Protein AF-A0A3M7MR89-F1 (afdb_monomer)

pLDDT: mean 70.78, std 16.62, range [37.22, 97.62]

Secondary structure (DSSP, 8-state):
--TTHHHHHHHHHHHHHHHHHHHHHHHHHHHHHHGGG--HHHHHHHHHHHHHHHHHHHHHHHHHHHHHHHHHHHHHHHHHHHHHHHHHHHHHHHHHHHHHHHTTT-HHHHHHHHHHHHHHHHHHHHHHHHHHHHHHHHHHHGGGSTTTTTTS----SSHHHHHHHHHHHHHHHHHHHHHHHHHHHS--HHHHHHHSTT-----TTHHHHHHHHHHHHHHHHHHHHHHHHHHHHHHHHHHHHHHHHHHHHHHHHHHHHHHHHHHHHHHHHHHHHHHHHHHHHHHHHHHHHHHHHHHHHHHHHH--

Solvent-accessible surface area (backbone atoms only — not comparable to full-atom values): 17112 Å² total; per-residue (Å²): 140,74,76,65,64,59,58,50,51,52,51,52,53,48,50,52,52,53,54,52,46,53,52,52,51,52,51,46,51,54,51,61,68,48,45,82,80,44,66,73,70,63,27,55,51,52,53,53,52,47,52,51,54,54,50,53,50,52,51,52,54,55,53,52,50,56,53,52,54,54,52,52,52,53,54,54,53,52,53,52,56,52,53,54,52,52,54,54,51,52,54,52,53,54,50,56,62,46,51,76,73,46,80,82,81,45,83,76,63,48,59,59,52,53,53,52,52,53,50,52,52,51,51,53,50,53,51,52,52,52,51,51,53,51,48,54,52,48,53,66,68,46,61,86,62,46,88,80,57,75,86,76,81,75,83,70,86,67,49,54,65,56,51,47,53,51,50,50,53,51,51,50,52,52,48,53,51,48,50,53,52,47,63,70,67,53,79,54,69,67,62,52,46,70,73,55,56,88,77,78,76,93,52,90,77,49,60,67,56,51,52,52,52,49,52,49,52,51,49,52,50,49,52,54,49,50,53,49,49,54,50,50,50,52,53,50,52,52,49,51,51,52,50,52,51,51,53,52,49,52,53,52,50,49,52,51,51,54,50,52,50,53,51,48,60,51,46,53,56,52,49,53,54,49,52,54,52,49,56,53,48,51,52,54,50,49,54,51,54,54,52,53,53,50,52,54,50,52,52,54,65,72,78,107

Radius of gyration: 43.92 Å; Cα contacts (8 Å, |Δi|>4): 42; chains: 1; bounding box: 134×41×111 Å

Mean predicted aligned error: 21.53 Å

Foldseek 3Di:
DPQPVVVVVLVVVLVVLVVVLVVLLVVLVVLLVCLVVDDDPVSVVSLVVSVVSLVVSVVSLVVNVVSVVVVVVVNVVVVVVVVVVVVVVVVVVVVVVVCVVCVPPPPPPVVVVVVVVVVVVVVVVVVVVVVVVVVVVVCVVCVVVPPPVVVPDDDDDPCVVVVVVSVVSVVSSVVSVVSSVVSVVPDDVVVVCVVCPPPDPPDVVCPVVVVVVVVVVVVVVVVVVVVVVVVVVVVVVVVVVVVVVVVVVVVVVVVVVVVVVVVVVVVVVVVVVVVVVVVVVVVVVVVVVVVVVVVVVVVVVVVD

Sequence (304 aa):
MSNALDINAGSELFGNYEAELKLVEADLTQKLQQIPELSGEERKQAIRGAERAADEAKELVCRSLVSVVSVVTVVTVVAVVAAVAVVAIVAVVAVVAVVAAVAVVAAVAVVAVVAVVAVVAVVAVVAVVAVVTVITVITAVTALDQMNLEKSSLPTSSRNAVNKRFRDHQSDLDGLTRQLKSLKSTPHEADRAALFGERYTDDPQDVQLEQRQQLLSGTERLGRSSQRLQESQRIALETEQIGASTLADLHQQRSVLENTHRNLLQSEGYVDRSVKTLRGMARSIAIITVLVLLIIGVIYSKFK

Structure (mmCIF, N/CA/C/O backbone):
data_AF-A0A3M7MR89-F1
#
_entry.id   AF-A0A3M7MR89-F1
#
loop_
_atom_site.group_PDB
_atom_site.id
_atom_site.type_symbol
_atom_site.label_atom_id
_atom_site.label_alt_id
_atom_site.label_comp_id
_atom_site.label_asym_id
_atom_site.label_entity_id
_atom_site.label_seq_id
_atom_site.pdbx_PDB_ins_code
_atom_site.Cartn_x
_atom_site.Cartn_y
_atom_site.Cartn_z
_atom_site.occupancy
_atom_site.B_iso_or_equiv
_atom_site.auth_seq_id
_atom_site.auth_comp_id
_atom_site.auth_asym_id
_atom_site.auth_atom_id
_atom_site.pdbx_PDB_model_num
ATOM 1 N N . MET A 1 1 ? 12.805 -20.865 -40.452 1.00 38.25 1 MET A N 1
ATOM 2 C CA . MET A 1 1 ? 11.655 -21.791 -40.312 1.00 38.25 1 MET A CA 1
ATOM 3 C C . MET A 1 1 ? 11.013 -21.715 -38.913 1.00 38.25 1 MET A C 1
ATOM 5 O O . MET A 1 1 ? 10.407 -22.677 -38.475 1.00 38.25 1 MET A O 1
ATOM 9 N N . SER A 1 2 ? 11.058 -20.567 -38.228 1.00 43.12 2 SER A N 1
ATOM 10 C CA . SER A 1 2 ? 10.558 -20.374 -36.850 1.00 43.12 2 SER A CA 1
ATOM 11 C C . SER A 1 2 ? 9.125 -19.811 -36.757 1.00 43.12 2 SER A C 1
ATOM 13 O O . SER A 1 2 ? 8.685 -19.417 -35.694 1.00 43.12 2 SER A O 1
ATOM 15 N N . ASN A 1 3 ? 8.370 -19.752 -37.859 1.00 52.62 3 ASN A N 1
ATOM 16 C CA . ASN A 1 3 ? 7.223 -18.835 -37.966 1.00 52.62 3 ASN A CA 1
ATOM 17 C C . ASN A 1 3 ? 5.849 -19.426 -37.579 1.00 52.62 3 ASN A C 1
ATOM 19 O O . ASN A 1 3 ? 4.888 -18.685 -37.424 1.00 52.62 3 ASN A O 1
ATOM 23 N N . ALA A 1 4 ? 5.728 -20.751 -37.457 1.00 49.06 4 ALA A N 1
ATOM 24 C CA . ALA A 1 4 ? 4.444 -21.413 -37.177 1.00 49.06 4 ALA A CA 1
ATOM 25 C C . ALA A 1 4 ? 4.323 -21.924 -35.731 1.00 49.06 4 ALA A C 1
ATOM 27 O O . ALA A 1 4 ? 3.221 -21.984 -35.194 1.00 49.06 4 ALA A O 1
ATOM 28 N N . LEU A 1 5 ? 5.450 -22.262 -35.093 1.00 44.66 5 LEU A N 1
ATOM 29 C CA . LEU A 1 5 ? 5.479 -22.800 -33.729 1.00 44.66 5 LEU A CA 1
ATOM 30 C C . LEU A 1 5 ? 5.196 -21.719 -32.672 1.00 44.66 5 LEU A C 1
ATOM 32 O O . LEU A 1 5 ? 4.415 -21.969 -31.760 1.00 44.66 5 LEU A O 1
ATOM 36 N N . ASP A 1 6 ? 5.733 -20.505 -32.836 1.00 54.41 6 ASP A N 1
ATOM 37 C CA . ASP A 1 6 ? 5.566 -19.421 -31.851 1.00 54.41 6 ASP A CA 1
ATOM 38 C C . ASP A 1 6 ? 4.142 -18.831 -31.839 1.00 54.41 6 ASP A C 1
ATOM 40 O O . ASP A 1 6 ? 3.621 -18.460 -30.787 1.00 54.41 6 ASP A O 1
ATOM 44 N N . ILE A 1 7 ? 3.467 -18.792 -32.996 1.00 52.25 7 ILE A N 1
ATOM 45 C CA . ILE A 1 7 ? 2.071 -18.329 -33.102 1.00 52.25 7 ILE A CA 1
ATOM 46 C C . ILE A 1 7 ? 1.123 -19.336 -32.441 1.00 52.25 7 ILE A C 1
ATOM 48 O O . ILE A 1 7 ? 0.187 -18.942 -31.742 1.00 52.25 7 ILE A O 1
ATOM 52 N N . ASN A 1 8 ? 1.382 -20.633 -32.629 1.00 53.88 8 ASN A N 1
ATOM 53 C CA . ASN A 1 8 ? 0.574 -21.677 -32.014 1.00 53.88 8 ASN A CA 1
ATOM 54 C C . ASN A 1 8 ? 0.786 -21.722 -30.491 1.00 53.88 8 ASN A C 1
ATOM 56 O O . ASN A 1 8 ? -0.187 -21.778 -29.746 1.00 53.88 8 ASN A O 1
ATOM 60 N N . ALA A 1 9 ? 2.028 -21.555 -30.023 1.00 56.69 9 ALA A N 1
ATOM 61 C CA . ALA A 1 9 ? 2.338 -21.445 -28.597 1.00 56.69 9 ALA A CA 1
ATOM 62 C C . ALA A 1 9 ? 1.634 -20.246 -27.928 1.00 56.69 9 ALA A C 1
ATOM 64 O O . ALA A 1 9 ? 1.103 -20.373 -26.826 1.00 56.69 9 ALA A O 1
ATOM 65 N N . GLY A 1 10 ? 1.565 -19.089 -28.600 1.00 55.59 10 GLY A N 1
ATOM 66 C CA . GLY A 1 10 ? 0.816 -17.926 -28.108 1.00 55.59 10 GLY A CA 1
ATOM 67 C C . GLY A 1 10 ? -0.698 -18.165 -28.022 1.00 55.59 10 GLY A C 1
ATOM 68 O O . GLY A 1 10 ? -1.337 -17.733 -27.062 1.00 55.59 10 GLY A O 1
ATOM 69 N N . SER A 1 11 ? -1.267 -18.890 -28.989 1.00 60.38 11 SER A N 1
ATOM 70 C CA . SER A 1 11 ? -2.685 -19.275 -28.989 1.00 60.38 11 SER A CA 1
ATOM 71 C C . SER A 1 11 ? -3.018 -20.304 -27.903 1.00 60.38 11 SER A C 1
ATOM 73 O O . SER A 1 11 ? -4.086 -20.229 -27.301 1.00 60.38 11 SER A O 1
ATOM 75 N N . GLU A 1 12 ? -2.121 -21.254 -27.638 1.00 63.56 12 GLU A N 1
ATOM 76 C CA . GLU A 1 12 ? -2.285 -22.266 -26.587 1.00 63.56 12 GLU A CA 1
ATOM 77 C C . GLU A 1 12 ? -2.202 -21.646 -25.186 1.00 63.56 12 GLU A C 1
ATOM 79 O O . GLU A 1 12 ? -3.034 -21.939 -24.329 1.00 63.56 12 GLU A O 1
ATOM 84 N N . LEU A 1 13 ? -1.262 -20.719 -24.964 1.00 63.94 13 LEU A N 1
ATOM 85 C CA . LEU A 1 13 ? -1.176 -19.957 -23.713 1.00 63.94 13 LEU A CA 1
ATOM 86 C C . LEU A 1 13 ? -2.429 -19.106 -23.483 1.00 63.94 13 LEU A C 1
ATOM 88 O O . LEU A 1 13 ? -2.960 -19.088 -22.376 1.00 63.94 13 LEU A O 1
ATOM 92 N N . PHE A 1 14 ? -2.938 -18.450 -24.529 1.00 61.12 14 PHE A N 1
ATOM 93 C CA . PHE A 1 14 ? -4.188 -17.697 -24.448 1.00 61.12 14 PHE A CA 1
ATOM 94 C C . PHE A 1 14 ? -5.387 -18.599 -24.122 1.00 61.12 14 PHE A C 1
ATOM 96 O O . PHE A 1 14 ? -6.189 -18.252 -23.261 1.00 61.12 14 PHE A O 1
ATOM 103 N N . GLY A 1 15 ? -5.481 -19.776 -24.749 1.00 66.94 15 GLY A N 1
ATOM 104 C CA . GLY A 1 15 ? -6.530 -20.754 -24.450 1.00 66.94 15 GLY A CA 1
ATOM 105 C C . GLY A 1 15 ? -6.489 -21.256 -23.004 1.00 66.94 15 GLY A C 1
ATOM 106 O O . GLY A 1 15 ? -7.538 -21.406 -22.379 1.00 66.94 15 GLY A O 1
ATOM 107 N N . ASN A 1 16 ? -5.291 -21.446 -22.443 1.00 73.81 16 ASN A N 1
ATOM 108 C CA . ASN A 1 16 ? -5.120 -21.820 -21.038 1.00 73.81 16 ASN A CA 1
ATOM 109 C C . ASN A 1 16 ? -5.561 -20.695 -20.090 1.00 73.81 16 ASN A C 1
ATOM 111 O O . ASN A 1 16 ? -6.302 -20.960 -19.146 1.00 73.81 16 ASN A O 1
ATOM 115 N N . TYR A 1 17 ? -5.186 -19.441 -20.372 1.00 67.56 17 TYR A N 1
ATOM 116 C CA . TYR A 1 17 ? -5.644 -18.290 -19.583 1.00 67.56 17 TYR A CA 1
ATOM 117 C C . TYR A 1 17 ? -7.162 -18.067 -19.690 1.00 67.56 17 TYR A C 1
ATOM 119 O O . TYR A 1 17 ? -7.799 -17.723 -18.699 1.00 67.56 17 TYR A O 1
ATOM 127 N N . GLU A 1 18 ? -7.766 -18.301 -20.860 1.00 66.31 18 GLU A N 1
ATOM 128 C CA . GLU A 1 18 ? -9.223 -18.232 -21.047 1.00 66.31 18 GLU A CA 1
ATOM 129 C C . GLU A 1 18 ? -9.951 -19.320 -20.238 1.00 66.31 18 GLU A C 1
ATOM 131 O O . GLU A 1 18 ? -10.999 -19.060 -19.646 1.00 66.31 18 GLU A O 1
ATOM 136 N N . ALA A 1 19 ? -9.401 -20.537 -20.189 1.00 74.69 19 ALA A N 1
ATOM 137 C CA . ALA A 1 19 ? -9.960 -21.629 -19.396 1.00 74.69 19 ALA A CA 1
ATOM 138 C C . ALA A 1 19 ? -9.879 -21.347 -17.887 1.00 74.69 19 ALA A C 1
ATOM 140 O O . ALA A 1 19 ? -10.848 -21.580 -17.164 1.00 74.69 19 ALA A O 1
ATOM 141 N N . GLU A 1 20 ? -8.751 -20.806 -17.426 1.00 72.88 20 GLU A N 1
ATOM 142 C CA . GLU A 1 20 ? -8.537 -20.426 -16.028 1.00 72.88 20 GLU A CA 1
ATOM 143 C C . GLU A 1 20 ? -9.474 -19.280 -15.609 1.00 72.88 20 GLU A C 1
ATOM 145 O O . GLU A 1 20 ? -10.125 -19.361 -14.569 1.00 72.88 20 GLU A O 1
ATOM 150 N N . LEU A 1 21 ? -9.654 -18.270 -16.468 1.00 70.56 21 LEU A N 1
ATOM 151 C CA . LEU A 1 21 ? -10.581 -17.160 -16.230 1.00 70.56 21 LEU A CA 1
ATOM 152 C C . LEU A 1 21 ? -12.036 -17.631 -16.120 1.00 70.56 21 LEU A C 1
ATOM 154 O O . LEU A 1 21 ? -12.738 -17.222 -15.198 1.00 70.56 21 LEU A O 1
ATOM 158 N N . LYS A 1 22 ? -12.482 -18.535 -17.003 1.00 76.25 22 LYS A N 1
ATOM 159 C CA . LYS A 1 22 ? -13.838 -19.114 -16.937 1.00 76.25 22 LYS A CA 1
ATOM 160 C C . LYS A 1 22 ? -14.075 -19.911 -15.658 1.00 76.25 22 LYS A C 1
ATOM 162 O O . LYS A 1 22 ? -15.188 -19.915 -15.137 1.00 76.25 22 LYS A O 1
ATOM 167 N N . LEU A 1 23 ? -13.046 -20.588 -15.152 1.00 79.44 23 LEU A N 1
ATOM 168 C CA . LEU A 1 23 ? -13.132 -21.338 -13.903 1.00 79.44 23 LEU A CA 1
ATOM 169 C C . LEU A 1 23 ? -13.285 -20.395 -12.702 1.00 79.44 23 LEU A C 1
ATOM 171 O O . LEU A 1 23 ? -14.145 -20.626 -11.853 1.00 79.44 23 LEU A O 1
ATOM 175 N N . VAL A 1 24 ? -12.511 -19.306 -12.668 1.00 76.88 24 VAL A N 1
ATOM 176 C CA . VAL A 1 24 ? -12.614 -18.277 -11.621 1.00 76.88 24 VAL A CA 1
ATOM 177 C C . VAL A 1 24 ? -13.961 -17.550 -11.684 1.00 76.88 24 VAL A C 1
ATOM 179 O O . VAL A 1 24 ? -14.575 -17.305 -10.650 1.00 76.88 24 VAL A O 1
ATOM 182 N N . GLU A 1 25 ? -14.466 -17.247 -12.881 1.00 72.25 25 GLU A N 1
ATOM 183 C CA . GLU A 1 25 ? -15.774 -16.612 -13.077 1.00 72.25 25 GLU A CA 1
ATOM 184 C C . GLU A 1 25 ? -16.931 -17.497 -12.579 1.00 72.25 25 GLU A C 1
ATOM 186 O O . GLU A 1 25 ? -17.844 -17.015 -11.899 1.00 72.25 25 GLU A O 1
ATOM 191 N N . ALA A 1 26 ? -16.872 -18.804 -12.855 1.00 79.44 26 ALA A N 1
ATOM 192 C CA . ALA A 1 26 ? -17.854 -19.771 -12.369 1.00 79.44 26 ALA A CA 1
ATOM 193 C C . ALA A 1 26 ? -17.837 -19.887 -10.834 1.00 79.44 26 ALA A C 1
ATOM 195 O O . ALA A 1 26 ? -18.897 -19.850 -10.205 1.00 79.44 26 ALA A O 1
ATOM 196 N N . ASP A 1 27 ? -16.648 -19.955 -10.225 1.00 76.31 27 ASP A N 1
ATOM 197 C CA . ASP A 1 27 ? -16.482 -19.986 -8.766 1.00 76.31 27 ASP A CA 1
ATOM 198 C C . ASP A 1 27 ? -16.966 -18.681 -8.105 1.00 76.31 27 ASP A C 1
ATOM 200 O O . ASP A 1 27 ? -17.690 -18.712 -7.107 1.00 76.31 27 ASP A O 1
ATOM 204 N N . LEU A 1 28 ? -16.654 -17.518 -8.691 1.00 74.19 28 LEU A N 1
ATOM 205 C CA . LEU A 1 28 ? -17.130 -16.216 -8.214 1.00 74.19 28 LEU A CA 1
ATOM 206 C C . LEU A 1 28 ? -18.661 -16.126 -8.276 1.00 74.19 28 LEU A C 1
ATOM 208 O O . LEU A 1 28 ? -19.295 -15.661 -7.328 1.00 74.19 28 LEU A O 1
ATOM 212 N N . THR A 1 29 ? -19.261 -16.604 -9.367 1.00 81.00 29 THR A N 1
ATOM 213 C CA . THR A 1 29 ? -20.718 -16.624 -9.555 1.00 81.00 29 THR A CA 1
ATOM 214 C C . THR A 1 29 ? -21.395 -17.533 -8.531 1.00 81.00 29 THR A C 1
ATOM 216 O O . THR A 1 29 ? -22.383 -17.137 -7.911 1.00 81.00 29 THR A O 1
ATOM 219 N N . GLN A 1 30 ? -20.837 -18.720 -8.285 1.00 82.06 30 GLN A N 1
ATOM 220 C CA . GLN A 1 30 ? -21.330 -19.644 -7.264 1.00 82.06 30 GLN A CA 1
ATOM 221 C C . GLN A 1 30 ? -21.239 -19.034 -5.857 1.00 82.06 30 GL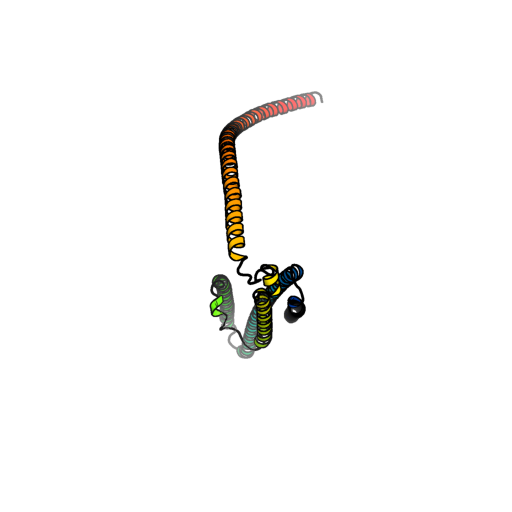N A C 1
ATOM 223 O O . GLN A 1 30 ? -22.207 -19.071 -5.095 1.00 82.06 30 GLN A O 1
ATOM 228 N N . LYS A 1 31 ? -20.105 -18.407 -5.520 1.00 75.44 31 LYS A N 1
ATOM 229 C CA . LYS A 1 31 ? -19.916 -17.714 -4.237 1.00 75.44 31 LYS A CA 1
ATOM 230 C C . LYS A 1 31 ? -20.881 -16.539 -4.070 1.00 75.44 31 LYS A C 1
ATOM 232 O O . LYS A 1 31 ? -21.416 -16.344 -2.982 1.00 75.44 31 LYS A O 1
ATOM 237 N N . LEU A 1 32 ? -21.159 -15.787 -5.136 1.00 72.31 32 LEU A N 1
ATOM 238 C CA . LEU A 1 32 ? -22.134 -14.689 -5.122 1.00 72.31 32 LEU A CA 1
ATOM 239 C C . LEU A 1 32 ? -23.567 -15.161 -4.872 1.00 72.31 32 LEU A C 1
ATOM 241 O O . LEU A 1 32 ? -24.307 -14.473 -4.171 1.00 72.31 32 LEU A O 1
ATOM 245 N N . GLN A 1 33 ? -23.941 -16.335 -5.381 1.00 78.06 33 GLN A N 1
ATOM 246 C CA . GLN A 1 33 ? -25.252 -16.937 -5.121 1.00 78.06 33 GLN A CA 1
ATOM 247 C C . GLN A 1 33 ? -25.396 -17.464 -3.684 1.00 78.06 33 GLN A C 1
ATOM 249 O O . GLN A 1 33 ? -26.501 -17.440 -3.154 1.00 78.06 33 GLN A O 1
ATOM 254 N N . GLN A 1 34 ? -24.301 -17.876 -3.034 1.00 76.25 34 GLN A N 1
ATOM 255 C CA . GLN A 1 34 ? -24.306 -18.358 -1.641 1.00 76.25 34 GLN A CA 1
ATOM 256 C C . GLN A 1 34 ? -24.256 -17.237 -0.590 1.00 76.25 34 GLN A C 1
ATOM 258 O O . GLN A 1 34 ? -24.777 -17.397 0.511 1.00 76.25 34 GLN A O 1
ATOM 263 N N . ILE A 1 35 ? -23.661 -16.080 -0.909 1.00 69.94 35 ILE A N 1
ATOM 264 C CA . ILE A 1 35 ? -23.577 -14.918 -0.002 1.00 69.94 35 ILE A CA 1
ATOM 265 C C . ILE A 1 35 ? -24.923 -14.493 0.636 1.00 69.94 35 ILE A C 1
ATOM 267 O O . ILE A 1 35 ? -24.892 -14.129 1.814 1.00 69.94 35 ILE A O 1
ATOM 271 N N . PRO A 1 36 ? -26.080 -14.484 -0.059 1.00 66.44 36 PRO A N 1
ATOM 272 C CA . PRO A 1 36 ? -27.362 -14.126 0.557 1.00 66.44 36 PRO A CA 1
ATOM 273 C C . PRO A 1 36 ? -27.936 -15.172 1.530 1.00 66.44 36 PRO A C 1
ATOM 275 O O . PRO A 1 36 ? -28.817 -14.812 2.305 1.00 66.44 36 PRO A O 1
ATOM 278 N N . GLU A 1 37 ? -27.459 -16.423 1.526 1.00 72.44 37 GLU A N 1
ATOM 279 C CA . GLU A 1 37 ? -27.921 -17.477 2.453 1.00 72.44 37 GLU A CA 1
ATOM 280 C C . GLU A 1 37 ? -27.122 -17.518 3.770 1.00 72.44 37 GLU A C 1
ATOM 282 O O . GLU A 1 37 ? -27.539 -18.148 4.741 1.00 72.44 37 GLU A O 1
ATOM 287 N N . LEU A 1 38 ? -25.980 -16.825 3.826 1.00 68.94 38 LEU A N 1
ATOM 288 C CA . LEU A 1 38 ? -25.068 -16.802 4.972 1.00 68.94 38 LEU A CA 1
ATOM 289 C C . LEU A 1 38 ? -25.300 -15.550 5.835 1.00 68.94 38 LEU A C 1
ATOM 291 O O . LEU A 1 38 ? -25.527 -14.460 5.310 1.00 68.94 38 LEU A O 1
ATOM 295 N N . SER A 1 39 ? -25.171 -15.661 7.163 1.00 64.75 39 SER A N 1
ATOM 296 C CA . SER A 1 39 ? -25.323 -14.532 8.103 1.00 64.75 39 SER A CA 1
ATOM 297 C C . SER A 1 39 ? -24.101 -14.365 9.023 1.00 64.75 39 SER A C 1
ATOM 299 O O . SER A 1 39 ? -23.319 -15.294 9.221 1.00 64.75 39 SER A O 1
ATOM 301 N N . GLY A 1 40 ? -23.875 -13.154 9.548 1.00 70.00 40 GLY A N 1
ATOM 302 C CA . GLY A 1 40 ? -22.817 -12.877 10.533 1.00 70.00 40 GLY A CA 1
ATOM 303 C C . GLY A 1 40 ? -21.363 -12.996 10.029 1.00 70.00 40 GLY A C 1
ATOM 304 O O . GLY A 1 40 ? -20.978 -12.401 9.018 1.00 70.00 40 GLY A O 1
ATOM 305 N N . GLU A 1 41 ? -20.519 -13.714 10.783 1.00 70.25 41 GLU A N 1
ATOM 306 C CA . GLU A 1 41 ? -19.073 -13.897 10.527 1.00 70.25 41 GLU A CA 1
ATOM 307 C C . GLU A 1 41 ? -18.792 -14.665 9.222 1.00 70.25 41 GLU A C 1
ATOM 309 O O . GLU A 1 41 ? -17.907 -14.275 8.456 1.00 70.25 41 GLU A O 1
ATOM 314 N N . GLU A 1 42 ? -19.577 -15.703 8.922 1.00 68.19 42 GLU A N 1
ATOM 315 C CA . GLU A 1 42 ? -19.403 -16.551 7.732 1.00 68.19 42 GLU A CA 1
ATOM 316 C C . GLU A 1 42 ? -19.633 -15.760 6.438 1.00 68.19 42 GLU A C 1
ATOM 318 O O . GLU A 1 42 ? -18.837 -15.834 5.498 1.00 68.19 42 GLU A O 1
ATOM 323 N N . ARG A 1 43 ? -20.645 -14.883 6.425 1.00 67.38 43 ARG A N 1
ATOM 324 C CA . ARG A 1 43 ? -20.912 -13.956 5.315 1.00 67.38 43 ARG A CA 1
ATOM 325 C C . ARG A 1 43 ? -19.743 -12.999 5.078 1.00 67.38 43 ARG A C 1
ATOM 327 O O . ARG A 1 43 ? -19.358 -12.732 3.940 1.00 67.38 43 ARG A O 1
ATOM 334 N N . LYS A 1 44 ? -19.137 -12.487 6.151 1.00 69.50 44 LYS A N 1
ATOM 335 C CA . LYS A 1 44 ? -17.995 -11.564 6.074 1.00 69.50 44 LYS A CA 1
ATOM 336 C C . LYS A 1 44 ? -16.740 -12.251 5.527 1.00 69.50 44 LYS A C 1
ATOM 338 O O . LYS A 1 44 ? -15.984 -11.624 4.781 1.00 69.50 44 LYS A O 1
ATOM 343 N N . GLN A 1 45 ? -16.522 -13.522 5.870 1.00 74.81 45 GLN A N 1
ATOM 344 C CA . GLN A 1 45 ? -15.438 -14.331 5.306 1.00 74.81 45 GLN A CA 1
ATOM 345 C C . GLN A 1 45 ? -15.689 -14.666 3.829 1.00 74.81 45 GLN A C 1
ATOM 347 O O . GLN A 1 45 ? -14.781 -14.492 3.016 1.00 74.81 45 GLN A O 1
ATOM 352 N N . ALA A 1 46 ? -16.921 -15.032 3.461 1.00 71.50 46 ALA A N 1
ATOM 353 C CA . ALA A 1 46 ? -17.311 -15.296 2.076 1.00 71.50 46 ALA A CA 1
ATOM 354 C C . ALA A 1 46 ? -17.127 -14.064 1.169 1.00 71.50 46 ALA A C 1
ATOM 356 O O . ALA A 1 46 ? -16.565 -14.175 0.081 1.00 71.50 46 ALA A O 1
ATOM 357 N N . ILE A 1 47 ? -17.493 -12.867 1.648 1.00 73.25 47 ILE A N 1
ATOM 358 C CA . ILE A 1 47 ? -17.289 -11.602 0.920 1.00 73.25 47 ILE A CA 1
ATOM 359 C C . ILE A 1 47 ? -15.797 -11.314 0.696 1.00 73.25 47 ILE A C 1
ATOM 361 O O . ILE A 1 47 ? -15.408 -10.936 -0.406 1.00 73.25 47 ILE A O 1
ATOM 365 N N . ARG A 1 48 ? -14.941 -11.522 1.705 1.00 76.94 48 ARG A N 1
ATOM 366 C CA . ARG A 1 48 ? -13.483 -11.341 1.555 1.00 76.94 48 ARG A CA 1
ATOM 367 C C . ARG A 1 48 ? -12.863 -12.367 0.607 1.00 76.94 48 ARG A C 1
ATOM 369 O O . ARG A 1 48 ? -11.928 -12.038 -0.117 1.00 76.94 48 ARG A O 1
ATOM 376 N N . GLY A 1 49 ? -13.364 -13.601 0.620 1.00 76.50 49 GLY A N 1
ATOM 377 C CA . GLY A 1 49 ? -12.958 -14.640 -0.325 1.00 76.50 49 GLY A CA 1
ATOM 378 C C . GLY A 1 49 ? -13.328 -14.281 -1.765 1.00 76.50 49 GLY A C 1
ATOM 379 O O . GLY A 1 49 ? -12.502 -14.435 -2.660 1.00 76.50 49 GLY A O 1
ATOM 380 N N . ALA A 1 50 ? -14.529 -13.740 -1.973 1.00 73.56 50 ALA A N 1
ATOM 381 C CA . ALA A 1 50 ? -14.980 -13.258 -3.275 1.00 73.56 50 ALA A CA 1
ATOM 382 C C . ALA A 1 50 ? -14.195 -12.019 -3.756 1.00 73.56 50 ALA A C 1
ATOM 384 O O . ALA A 1 50 ? -13.885 -11.929 -4.938 1.00 73.56 50 ALA A O 1
ATOM 385 N N . GLU A 1 51 ? -13.811 -11.095 -2.860 1.00 75.38 51 GLU A N 1
ATOM 386 C CA . GLU A 1 51 ? -12.943 -9.952 -3.208 1.00 75.38 51 GLU A CA 1
ATOM 387 C C . GLU A 1 51 ? -11.566 -10.421 -3.716 1.00 75.38 51 GLU A C 1
ATOM 389 O O . GLU A 1 51 ? -11.118 -9.953 -4.759 1.00 75.38 51 GLU A O 1
ATOM 394 N N . ARG A 1 52 ? -10.932 -11.404 -3.056 1.00 78.06 52 ARG A N 1
ATOM 395 C CA . ARG A 1 52 ? -9.645 -11.960 -3.523 1.00 78.06 52 ARG A CA 1
ATOM 396 C C . ARG A 1 52 ? -9.752 -12.639 -4.886 1.00 78.06 52 ARG A C 1
ATOM 398 O O . ARG A 1 52 ? -8.931 -12.370 -5.753 1.00 78.06 52 ARG A O 1
ATOM 405 N N . ALA A 1 53 ? -10.779 -13.462 -5.090 1.00 72.38 53 ALA A N 1
ATOM 406 C CA . ALA A 1 53 ? -11.000 -14.130 -6.373 1.00 72.38 53 ALA A CA 1
ATOM 407 C C . ALA A 1 53 ? -11.265 -13.122 -7.512 1.00 72.38 53 ALA A C 1
ATOM 409 O O . ALA A 1 53 ? -10.812 -13.317 -8.638 1.00 72.38 53 ALA A O 1
ATOM 410 N N . ALA A 1 54 ? -11.954 -12.011 -7.223 1.00 70.94 54 ALA A N 1
ATOM 411 C CA . ALA A 1 54 ? -12.172 -10.940 -8.195 1.00 70.94 54 ALA A CA 1
ATOM 412 C C . ALA A 1 54 ? -10.879 -10.182 -8.551 1.00 70.94 54 ALA A C 1
ATOM 414 O O . ALA A 1 54 ? -10.729 -9.731 -9.688 1.00 70.94 54 ALA A O 1
ATOM 415 N N . ASP A 1 55 ? -9.951 -10.032 -7.607 1.00 73.94 55 ASP A N 1
ATOM 416 C CA . ASP A 1 55 ? -8.653 -9.405 -7.863 1.00 73.94 55 ASP A CA 1
ATOM 417 C C . ASP A 1 55 ? -7.715 -10.337 -8.651 1.00 73.94 55 ASP A C 1
ATOM 419 O O . ASP A 1 55 ? -7.084 -9.887 -9.608 1.00 73.94 55 ASP A O 1
ATOM 423 N N . GLU A 1 56 ? -7.715 -11.641 -8.355 1.00 74.06 56 GLU A N 1
ATOM 424 C CA . GLU A 1 56 ? -7.011 -12.662 -9.151 1.00 74.06 56 GLU A CA 1
ATOM 425 C C . GLU A 1 5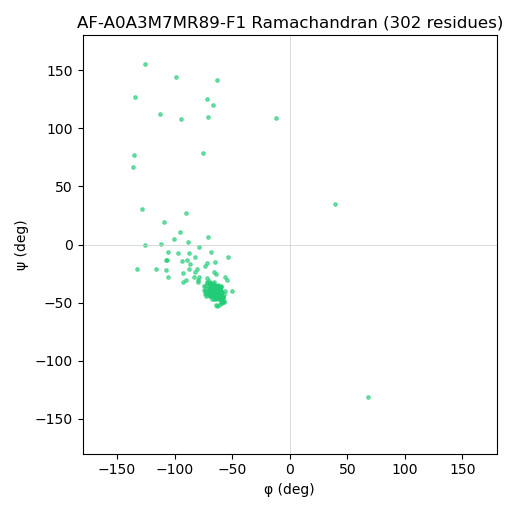6 ? -7.521 -12.696 -10.604 1.00 74.06 56 GLU A C 1
ATOM 427 O O . GLU A 1 56 ? -6.729 -12.685 -11.549 1.00 74.06 56 GLU A O 1
ATOM 432 N N . ALA A 1 57 ? -8.843 -12.632 -10.810 1.00 69.69 57 ALA A N 1
ATOM 433 C CA . ALA A 1 57 ? -9.436 -12.566 -12.147 1.00 69.69 57 ALA A CA 1
ATOM 434 C C . ALA A 1 57 ? -8.959 -11.335 -12.941 1.00 69.69 57 ALA A C 1
ATOM 436 O O . ALA A 1 57 ? -8.640 -11.439 -14.128 1.00 69.69 57 ALA A O 1
ATOM 437 N N . LYS A 1 58 ? -8.860 -10.164 -12.296 1.00 68.38 58 LYS A N 1
ATOM 438 C CA . LYS A 1 58 ? -8.355 -8.935 -12.936 1.00 68.38 58 LYS A CA 1
ATOM 439 C C . LYS A 1 58 ? -6.873 -9.032 -13.294 1.00 68.38 58 LYS A C 1
ATOM 441 O O . LYS A 1 58 ? -6.467 -8.515 -14.335 1.00 68.38 58 LYS A O 1
ATOM 446 N N . GLU A 1 59 ? -6.065 -9.691 -12.469 1.00 73.19 59 GLU A N 1
ATOM 447 C CA . GLU A 1 59 ? -4.643 -9.897 -12.754 1.00 73.19 59 GLU A CA 1
ATOM 448 C C . GLU A 1 59 ? -4.436 -10.815 -13.974 1.00 73.19 59 GLU A C 1
ATOM 450 O O . GLU A 1 59 ? -3.624 -10.506 -14.852 1.00 73.19 59 GLU A O 1
ATOM 455 N N . LEU A 1 60 ? -5.228 -11.886 -14.097 1.00 70.19 60 LEU A N 1
ATOM 456 C CA . LEU A 1 60 ? -5.201 -12.798 -15.252 1.00 70.19 60 LEU A CA 1
ATOM 457 C C . LEU A 1 60 ? -5.601 -12.097 -16.564 1.00 70.19 60 LEU A C 1
ATOM 459 O O . LEU A 1 60 ? -4.955 -12.270 -17.605 1.00 70.19 60 LEU A O 1
ATOM 463 N N . VAL A 1 61 ? -6.622 -11.239 -16.508 1.00 64.38 61 VAL A N 1
ATOM 464 C CA . VAL A 1 61 ? -7.052 -10.358 -17.609 1.00 64.38 61 VAL A CA 1
ATOM 465 C C . VAL A 1 61 ? -5.895 -9.454 -18.057 1.00 64.38 61 VAL A C 1
ATOM 467 O O . VAL A 1 61 ? -5.543 -9.434 -19.236 1.00 64.38 61 VAL A O 1
ATOM 470 N N . CYS A 1 62 ? -5.217 -8.777 -17.129 1.00 66.75 62 CYS A N 1
ATOM 471 C CA . CYS A 1 62 ? -4.051 -7.947 -17.452 1.00 66.75 62 CYS A CA 1
ATOM 472 C C . CYS A 1 62 ? -2.896 -8.758 -18.066 1.00 66.75 62 CYS A C 1
ATOM 474 O O . CYS A 1 62 ? -2.276 -8.321 -19.038 1.00 66.75 62 CYS A O 1
ATOM 476 N N . ARG A 1 63 ? -2.618 -9.956 -17.542 1.00 67.31 63 ARG A N 1
ATOM 477 C CA . ARG A 1 63 ? -1.523 -10.815 -18.017 1.00 67.31 63 ARG A CA 1
ATOM 478 C C . ARG A 1 63 ? -1.751 -11.335 -19.440 1.00 67.31 63 ARG A C 1
ATOM 480 O O . ARG A 1 63 ? -0.812 -11.358 -20.238 1.00 67.31 63 ARG A O 1
ATOM 487 N N . SER A 1 64 ? -2.987 -11.700 -19.779 1.00 60.09 64 SER A N 1
ATOM 488 C CA . SER A 1 64 ? -3.345 -12.163 -21.128 1.00 60.09 64 SER A CA 1
ATOM 489 C C . SER A 1 64 ? -3.290 -11.043 -22.178 1.00 60.09 64 SER A C 1
ATOM 491 O O . SER A 1 64 ? -2.836 -11.287 -23.296 1.00 60.09 64 SER A O 1
ATOM 493 N N . LEU A 1 65 ? -3.620 -9.791 -21.827 1.00 56.38 65 LEU A N 1
ATOM 494 C CA . LEU A 1 65 ? -3.425 -8.642 -22.728 1.00 56.38 65 LEU A CA 1
ATOM 495 C C . LEU A 1 65 ? -1.954 -8.418 -23.080 1.00 56.38 65 LEU A C 1
ATOM 497 O O . LEU A 1 65 ? -1.626 -8.214 -24.249 1.00 56.38 65 LEU A O 1
ATOM 501 N N . VAL A 1 66 ? -1.061 -8.488 -22.090 1.00 56.28 66 VAL A N 1
ATOM 502 C CA . VAL A 1 66 ? 0.381 -8.280 -22.297 1.00 56.28 66 VAL A CA 1
ATOM 503 C C . VAL A 1 66 ? 0.968 -9.346 -23.230 1.00 56.28 66 VAL A C 1
ATOM 505 O O . VAL A 1 66 ? 1.789 -9.022 -24.091 1.00 56.28 66 VAL A O 1
ATOM 508 N N . SER A 1 67 ? 0.518 -10.603 -23.120 1.00 54.94 67 SER A N 1
ATOM 509 C CA . SER A 1 67 ? 0.962 -11.683 -24.014 1.00 54.94 67 SER A CA 1
ATOM 510 C C . SER A 1 67 ? 0.420 -11.523 -25.440 1.00 54.94 67 SER A C 1
ATOM 512 O O . SER A 1 67 ? 1.141 -11.777 -26.402 1.00 54.94 67 SER A O 1
ATOM 514 N N . VAL A 1 68 ? -0.825 -11.072 -25.610 1.00 54.09 68 VAL A N 1
ATOM 515 C CA . VAL A 1 68 ? -1.402 -10.859 -26.947 1.00 54.09 68 VAL A CA 1
ATOM 516 C C . VAL A 1 68 ? -0.726 -9.678 -27.650 1.00 54.09 68 VAL A C 1
ATOM 518 O O . VAL A 1 68 ? -0.420 -9.763 -28.840 1.00 54.09 68 VAL A O 1
ATOM 521 N N . VAL A 1 69 ? -0.430 -8.593 -26.928 1.00 54.00 69 VAL A N 1
ATOM 522 C CA . VAL A 1 69 ? 0.265 -7.424 -27.489 1.00 54.00 69 VAL A CA 1
ATOM 523 C C . VAL A 1 69 ? 1.687 -7.780 -27.935 1.00 54.00 69 VAL A C 1
ATOM 525 O O . VAL A 1 69 ? 2.086 -7.379 -29.029 1.00 54.00 69 VAL A O 1
ATOM 528 N N . SER A 1 70 ? 2.429 -8.578 -27.160 1.00 53.34 70 SER A N 1
ATOM 529 C CA . SER A 1 70 ? 3.791 -8.992 -27.530 1.00 53.34 70 SER A CA 1
ATOM 530 C C . SER A 1 70 ? 3.830 -9.937 -28.737 1.00 53.34 70 SER A C 1
ATOM 532 O O . SER A 1 70 ? 4.692 -9.795 -29.602 1.00 53.34 70 SER A O 1
ATOM 534 N N . VAL A 1 71 ? 2.871 -10.857 -28.870 1.00 54.69 71 VAL A N 1
ATOM 535 C CA . VAL A 1 71 ? 2.789 -11.742 -30.046 1.00 54.69 71 VAL A CA 1
ATOM 536 C C . VAL A 1 71 ? 2.442 -10.945 -31.305 1.00 54.69 71 VAL A C 1
ATOM 538 O O . VAL A 1 71 ? 3.039 -11.148 -32.363 1.00 54.69 71 VAL A O 1
ATOM 541 N N . VAL A 1 72 ? 1.511 -9.993 -31.210 1.00 53.62 72 VAL A N 1
ATOM 542 C CA . VAL A 1 72 ? 1.092 -9.192 -32.366 1.00 53.62 72 VAL A CA 1
ATOM 543 C C . VAL A 1 72 ? 2.209 -8.266 -32.856 1.00 53.62 72 VAL A C 1
ATOM 545 O O . VAL A 1 72 ? 2.394 -8.140 -34.068 1.00 53.62 72 VAL A O 1
ATOM 548 N N . THR A 1 73 ? 2.991 -7.657 -31.959 1.00 52.44 73 THR A N 1
ATOM 549 C CA . THR A 1 73 ? 4.151 -6.840 -32.358 1.00 52.44 73 THR A CA 1
ATOM 550 C C . THR A 1 73 ? 5.203 -7.690 -33.073 1.00 52.44 73 THR A C 1
ATOM 552 O O . THR A 1 73 ? 5.644 -7.314 -34.161 1.00 52.44 73 THR A O 1
ATOM 555 N N . VAL A 1 74 ? 5.518 -8.885 -32.564 1.00 51.66 74 VAL A N 1
ATOM 556 C CA . VAL A 1 74 ? 6.453 -9.824 -33.213 1.00 51.66 74 VAL A CA 1
ATOM 557 C C . VAL A 1 74 ? 5.971 -10.236 -34.609 1.00 51.66 74 VAL A C 1
ATOM 559 O O . VAL A 1 74 ? 6.738 -10.147 -35.569 1.00 51.66 74 VAL A O 1
ATOM 562 N N . VAL A 1 75 ? 4.695 -10.605 -34.770 1.00 54.97 75 VAL A N 1
ATOM 563 C CA . VAL A 1 75 ? 4.129 -10.997 -36.077 1.00 54.97 75 VAL A CA 1
ATOM 564 C C . VAL A 1 75 ? 4.214 -9.854 -37.095 1.00 54.97 75 VAL A C 1
ATOM 566 O O . VAL A 1 75 ? 4.566 -10.085 -38.255 1.00 54.97 75 VAL A O 1
ATOM 569 N N . THR A 1 76 ? 3.951 -8.608 -36.681 1.00 53.72 76 THR A N 1
ATOM 570 C CA . THR A 1 76 ? 4.073 -7.449 -37.584 1.00 53.72 76 THR A CA 1
ATOM 571 C C . THR A 1 76 ? 5.514 -7.192 -38.025 1.00 53.72 76 THR A C 1
ATOM 573 O O . THR A 1 76 ? 5.744 -6.914 -39.201 1.00 53.72 76 THR A O 1
ATOM 576 N N . VAL A 1 77 ? 6.494 -7.360 -37.129 1.00 52.12 77 VAL A N 1
ATOM 577 C CA . VAL A 1 77 ? 7.921 -7.219 -37.459 1.00 52.12 77 VAL A CA 1
ATOM 578 C C . VAL A 1 77 ? 8.354 -8.294 -38.458 1.00 52.12 77 VAL A C 1
ATOM 580 O O . VAL A 1 77 ? 8.998 -7.982 -39.459 1.00 52.12 77 VAL A O 1
ATOM 583 N N . VAL A 1 78 ? 7.948 -9.549 -38.250 1.00 55.06 78 VAL A N 1
ATOM 584 C CA . VAL A 1 78 ? 8.281 -10.656 -39.162 1.00 55.06 78 VAL A CA 1
ATOM 585 C C . VAL A 1 78 ? 7.669 -10.452 -40.554 1.00 55.06 78 VAL A C 1
ATOM 587 O O . VAL A 1 78 ? 8.335 -10.709 -41.558 1.00 55.06 78 VAL A O 1
ATOM 590 N N . ALA A 1 79 ? 6.437 -9.942 -40.641 1.00 53.56 79 ALA A N 1
ATOM 591 C CA . ALA A 1 79 ? 5.794 -9.637 -41.920 1.00 53.56 79 ALA A CA 1
ATOM 592 C C . ALA A 1 79 ? 6.548 -8.552 -42.715 1.00 53.56 79 ALA A C 1
ATOM 594 O O . ALA A 1 79 ? 6.726 -8.688 -43.927 1.00 53.56 79 ALA A O 1
ATOM 595 N N . VAL A 1 80 ? 7.048 -7.511 -42.038 1.00 55.91 80 VAL A N 1
ATOM 596 C CA . VAL A 1 80 ? 7.875 -6.464 -42.663 1.00 55.91 80 VAL A CA 1
ATOM 597 C C . VAL A 1 80 ? 9.195 -7.044 -43.177 1.00 55.91 80 VAL A C 1
ATOM 599 O O . VAL A 1 80 ? 9.580 -6.776 -44.316 1.00 55.91 80 VAL A O 1
ATOM 602 N N . VAL A 1 81 ? 9.860 -7.897 -42.391 1.00 55.81 81 VAL A N 1
ATOM 603 C CA . VAL A 1 81 ? 11.106 -8.572 -42.803 1.00 55.81 81 VAL A CA 1
ATOM 604 C C . VAL A 1 81 ? 10.884 -9.452 -44.040 1.00 55.81 81 VAL A C 1
ATOM 606 O O . VAL A 1 81 ? 11.695 -9.436 -44.967 1.00 55.81 81 VAL A O 1
ATOM 609 N N . ALA A 1 82 ? 9.765 -10.178 -44.102 1.00 56.28 82 ALA A N 1
ATOM 610 C CA . ALA A 1 82 ? 9.412 -10.993 -45.262 1.00 56.28 82 ALA A CA 1
ATOM 611 C C . ALA A 1 82 ? 9.158 -10.144 -46.522 1.00 56.28 82 ALA A C 1
ATOM 613 O O . ALA A 1 82 ? 9.615 -10.508 -47.606 1.00 56.28 82 ALA A O 1
ATOM 614 N N . ALA A 1 83 ? 8.491 -8.992 -46.392 1.00 57.56 83 ALA A N 1
ATOM 615 C CA . ALA A 1 83 ? 8.265 -8.077 -47.512 1.00 57.56 83 ALA A CA 1
ATOM 616 C C . ALA A 1 83 ? 9.585 -7.534 -48.093 1.00 57.56 83 ALA A C 1
ATOM 618 O O . ALA A 1 83 ? 9.755 -7.502 -49.313 1.00 57.56 83 ALA A O 1
ATOM 619 N N . VAL A 1 84 ? 10.552 -7.186 -47.236 1.00 60.41 84 VAL A N 1
ATOM 620 C CA . VAL A 1 84 ? 11.895 -6.745 -47.661 1.00 60.41 84 VAL A CA 1
ATOM 621 C C . VAL A 1 84 ? 12.630 -7.849 -48.429 1.00 60.41 84 VAL A C 1
ATOM 623 O O . VAL A 1 84 ? 13.252 -7.576 -49.456 1.00 60.41 84 VAL A O 1
ATOM 626 N N . ALA A 1 85 ? 12.515 -9.106 -47.990 1.00 59.69 85 ALA A N 1
ATOM 627 C CA . ALA A 1 85 ? 13.118 -10.240 -48.690 1.00 59.69 85 ALA A CA 1
ATOM 628 C C . ALA A 1 85 ? 12.537 -10.435 -50.104 1.00 59.69 85 ALA A C 1
ATOM 630 O O . ALA A 1 85 ? 13.283 -10.711 -51.043 1.00 59.69 85 ALA A O 1
ATOM 631 N N . VAL A 1 86 ? 11.227 -10.233 -50.289 1.00 63.31 86 VAL A N 1
ATOM 632 C CA . VAL A 1 86 ? 10.583 -10.303 -51.614 1.00 63.31 86 VAL A CA 1
ATOM 633 C C . VAL A 1 86 ? 11.087 -9.192 -52.536 1.00 63.31 86 VAL A C 1
ATOM 635 O O . VAL A 1 86 ? 11.411 -9.464 -53.691 1.00 63.31 86 VAL A O 1
ATOM 638 N N . VAL A 1 87 ? 11.222 -7.960 -52.032 1.00 61.38 87 VAL A N 1
ATOM 639 C CA . VAL A 1 87 ? 11.775 -6.833 -52.808 1.00 61.38 87 VAL A CA 1
ATOM 640 C C . VAL A 1 87 ? 13.205 -7.131 -53.271 1.00 61.38 87 VAL A C 1
ATOM 642 O O . VAL A 1 87 ? 13.540 -6.871 -54.428 1.00 61.38 87 VAL A O 1
ATOM 645 N N . ALA A 1 88 ? 14.029 -7.745 -52.415 1.00 59.47 88 ALA A N 1
ATOM 646 C CA . ALA A 1 88 ? 15.381 -8.163 -52.780 1.00 59.47 88 ALA A CA 1
ATOM 647 C C . ALA A 1 88 ? 15.389 -9.222 -53.901 1.00 59.47 88 ALA A C 1
ATOM 649 O O . ALA A 1 88 ? 16.184 -9.124 -54.834 1.00 59.47 88 ALA A O 1
ATOM 650 N N . ILE A 1 89 ? 14.477 -10.200 -53.860 1.00 61.28 89 ILE A N 1
ATOM 651 C CA . ILE A 1 89 ? 14.357 -11.234 -54.902 1.00 61.28 89 ILE A CA 1
ATOM 652 C C . ILE A 1 89 ? 13.912 -10.620 -56.237 1.00 61.28 89 ILE A C 1
ATOM 654 O O . ILE A 1 89 ? 14.496 -10.926 -57.276 1.00 61.28 89 ILE A O 1
ATOM 658 N N . VAL A 1 90 ? 12.922 -9.721 -56.222 1.00 62.72 90 VAL A N 1
ATOM 659 C CA . VAL A 1 90 ? 12.442 -9.027 -57.432 1.00 62.72 90 VAL A CA 1
ATOM 660 C C . VAL A 1 90 ? 13.557 -8.194 -58.069 1.00 62.72 90 VAL A C 1
ATOM 662 O O . VAL A 1 90 ? 13.711 -8.213 -59.291 1.00 62.72 90 VAL A O 1
ATOM 665 N N . ALA A 1 91 ? 14.384 -7.526 -57.258 1.00 59.69 91 ALA A N 1
ATOM 666 C CA . ALA A 1 91 ? 15.546 -6.789 -57.747 1.00 59.69 91 ALA A CA 1
ATOM 667 C C . ALA A 1 91 ? 16.560 -7.706 -58.458 1.00 59.69 91 ALA A C 1
ATOM 669 O O . ALA A 1 91 ? 17.048 -7.363 -59.533 1.00 59.69 91 ALA A O 1
ATOM 670 N N . VAL A 1 92 ? 16.834 -8.899 -57.915 1.00 61.22 92 VAL A N 1
ATOM 671 C CA . VAL A 1 92 ? 17.735 -9.882 -58.547 1.00 61.22 92 VAL A CA 1
ATOM 672 C C . VAL A 1 92 ? 17.164 -10.400 -59.870 1.00 61.22 92 VAL A C 1
ATOM 674 O O . VAL A 1 92 ? 17.885 -10.467 -60.865 1.00 61.22 92 VAL A O 1
ATOM 677 N N . VAL A 1 93 ? 15.867 -10.719 -59.921 1.00 60.75 93 VAL A N 1
ATOM 678 C CA . VAL A 1 93 ? 15.199 -11.200 -61.145 1.00 60.75 93 VAL A CA 1
ATOM 679 C C . VAL A 1 93 ? 15.232 -10.140 -62.252 1.00 60.75 93 VAL A C 1
ATOM 681 O O . VAL A 1 93 ? 15.503 -10.468 -63.408 1.00 60.75 93 VAL A O 1
ATOM 684 N N . ALA A 1 94 ? 15.034 -8.866 -61.902 1.00 59.09 94 ALA A N 1
ATOM 685 C CA . ALA A 1 94 ? 15.145 -7.760 -62.849 1.00 59.09 94 ALA A CA 1
ATOM 686 C C . ALA A 1 94 ? 16.564 -7.639 -63.435 1.00 59.09 94 ALA A C 1
ATOM 688 O O . ALA A 1 94 ? 16.713 -7.434 -64.639 1.00 59.09 94 ALA A O 1
ATOM 689 N N . VAL A 1 95 ? 17.610 -7.833 -62.621 1.00 58.53 95 VAL A N 1
ATOM 690 C CA . VAL A 1 95 ? 19.005 -7.835 -63.098 1.00 58.53 95 VAL A CA 1
ATOM 691 C C . VAL A 1 95 ? 19.258 -8.992 -64.069 1.00 58.53 95 VAL A C 1
ATOM 693 O O . VAL A 1 95 ? 19.845 -8.772 -65.125 1.00 58.53 95 VAL A O 1
ATOM 696 N N . VAL A 1 96 ? 18.775 -10.204 -63.773 1.00 58.56 96 VAL A N 1
ATOM 697 C CA . VAL A 1 96 ? 18.941 -11.376 -64.657 1.00 58.56 96 VAL A CA 1
ATOM 698 C C . VAL A 1 96 ? 18.277 -11.155 -66.021 1.00 58.56 96 VAL A C 1
ATOM 700 O O . VAL A 1 96 ? 18.869 -11.482 -67.051 1.00 58.56 96 VAL A O 1
ATOM 703 N N . ALA A 1 97 ? 17.090 -10.541 -66.049 1.00 56.62 97 ALA A N 1
ATOM 704 C CA . ALA A 1 97 ? 16.403 -10.200 -67.295 1.00 56.62 97 ALA A CA 1
ATOM 705 C C . ALA A 1 97 ? 17.203 -9.199 -68.152 1.00 56.62 97 ALA A C 1
ATOM 707 O O . ALA A 1 97 ? 17.244 -9.321 -69.376 1.00 56.62 97 ALA A O 1
ATOM 708 N N . VAL A 1 98 ? 17.888 -8.243 -67.517 1.00 55.59 98 VAL A N 1
ATOM 709 C CA . VAL A 1 98 ? 18.738 -7.257 -68.205 1.00 55.59 98 VAL A CA 1
ATOM 710 C C . VAL A 1 98 ? 20.057 -7.880 -68.686 1.00 55.59 98 VAL A C 1
ATOM 712 O O . VAL A 1 98 ? 20.518 -7.556 -69.779 1.00 55.59 98 VAL A O 1
ATOM 715 N N . VAL A 1 99 ? 20.646 -8.823 -67.940 1.00 54.03 99 VAL A N 1
ATOM 716 C CA . VAL A 1 99 ? 21.883 -9.534 -68.334 1.00 54.03 99 VAL A CA 1
ATOM 717 C C . VAL A 1 99 ? 21.715 -10.289 -69.659 1.00 54.03 99 VAL A C 1
ATOM 719 O O . VAL A 1 99 ? 22.629 -10.272 -70.483 1.00 54.03 99 VAL A O 1
ATOM 722 N N . ALA A 1 100 ? 20.537 -10.868 -69.917 1.00 53.28 100 ALA A N 1
ATOM 723 C CA . ALA A 1 100 ? 20.231 -11.520 -71.194 1.00 53.28 100 ALA A CA 1
ATOM 724 C C . ALA A 1 100 ? 20.235 -10.546 -72.394 1.00 53.28 100 ALA A C 1
ATOM 726 O O . ALA A 1 100 ? 20.506 -10.963 -73.517 1.00 53.28 100 ALA A O 1
ATOM 727 N N . ALA A 1 101 ? 19.983 -9.252 -72.163 1.00 52.31 101 ALA A N 1
ATOM 728 C CA . ALA A 1 101 ? 19.971 -8.219 -73.201 1.00 52.31 101 ALA A CA 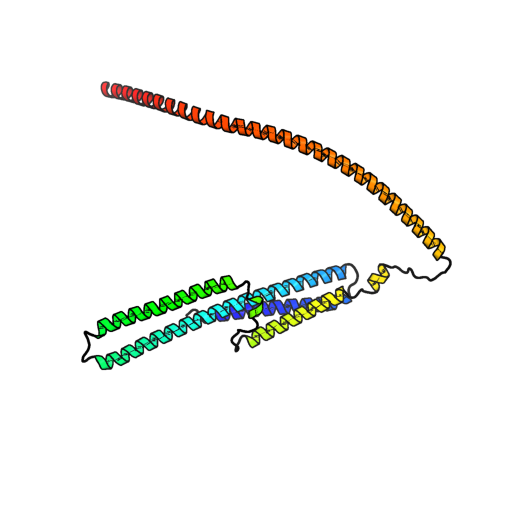1
ATOM 729 C C . ALA A 1 101 ? 21.327 -7.497 -73.378 1.00 52.31 101 ALA A C 1
ATOM 731 O O . ALA A 1 101 ? 21.605 -6.967 -74.451 1.00 52.31 101 ALA A O 1
ATOM 732 N N . VAL A 1 102 ? 22.183 -7.467 -72.346 1.00 53.44 102 VAL A N 1
ATOM 733 C CA . VAL A 1 102 ? 23.402 -6.622 -72.286 1.00 53.44 102 VAL A CA 1
ATOM 734 C C . VAL A 1 102 ? 24.697 -7.351 -72.683 1.00 53.44 102 VAL A C 1
ATOM 736 O O . VAL A 1 102 ? 25.729 -6.701 -72.866 1.00 53.44 102 VAL A O 1
ATOM 739 N N . ALA A 1 103 ? 24.656 -8.671 -72.900 1.00 52.22 103 ALA A N 1
ATOM 740 C CA . ALA A 1 103 ? 25.818 -9.522 -73.200 1.00 52.22 103 ALA A CA 1
ATOM 741 C C . ALA A 1 103 ? 26.702 -9.077 -74.390 1.00 52.22 103 ALA A C 1
ATOM 743 O O . ALA A 1 103 ? 27.794 -9.611 -74.557 1.00 52.22 103 ALA A O 1
ATOM 744 N N . VAL A 1 104 ? 26.279 -8.103 -75.202 1.00 53.09 104 VAL A N 1
ATOM 745 C CA . VAL A 1 104 ? 26.989 -7.730 -76.433 1.00 53.09 104 VAL A CA 1
ATOM 746 C C . VAL A 1 104 ? 27.743 -6.387 -76.365 1.00 53.09 104 VAL A C 1
ATOM 748 O O . VAL A 1 104 ? 28.679 -6.227 -77.138 1.00 53.09 104 VAL A O 1
ATOM 751 N N . VAL A 1 105 ? 27.434 -5.422 -75.474 1.00 53.25 105 VAL A N 1
ATOM 752 C CA . VAL A 1 105 ? 27.982 -4.041 -75.651 1.00 53.25 105 VAL A CA 1
ATOM 753 C C . VAL A 1 105 ? 28.607 -3.351 -74.416 1.00 53.25 105 VAL A C 1
ATOM 755 O O . VAL A 1 105 ? 29.436 -2.466 -74.601 1.00 53.25 105 VAL A O 1
ATOM 758 N N . ALA A 1 106 ? 28.323 -3.718 -73.159 1.00 50.16 106 ALA A N 1
ATOM 759 C CA . ALA A 1 106 ? 28.581 -2.794 -72.029 1.00 50.16 106 ALA A CA 1
ATOM 760 C C . ALA A 1 106 ? 29.406 -3.332 -70.836 1.00 50.16 106 ALA A C 1
ATOM 762 O O . ALA A 1 106 ? 29.214 -2.873 -69.711 1.00 50.16 106 ALA A O 1
ATOM 763 N N . ALA A 1 107 ? 30.345 -4.264 -71.034 1.00 53.56 107 ALA A N 1
ATOM 764 C CA . ALA A 1 107 ? 31.107 -4.872 -69.925 1.00 53.56 107 ALA A CA 1
ATOM 765 C C . ALA A 1 107 ? 31.855 -3.861 -69.018 1.00 53.56 107 ALA A C 1
ATOM 767 O O . ALA A 1 107 ? 32.030 -4.117 -67.831 1.00 53.56 107 ALA A O 1
ATOM 768 N N . VAL A 1 108 ? 32.248 -2.690 -69.537 1.00 53.09 108 VAL A N 1
ATOM 769 C CA . VAL A 1 108 ? 33.003 -1.676 -68.772 1.00 53.09 108 VAL A CA 1
ATOM 770 C C . VAL A 1 108 ? 32.093 -0.665 -68.052 1.00 53.09 108 VAL A C 1
ATOM 772 O O . VAL A 1 108 ? 32.428 -0.212 -66.961 1.00 53.09 108 VAL A O 1
ATOM 775 N N . ALA A 1 109 ? 30.910 -0.348 -68.592 1.00 53.47 109 ALA A N 1
ATOM 776 C CA . ALA A 1 109 ? 29.979 0.600 -67.962 1.00 53.47 109 ALA A CA 1
ATOM 777 C C . ALA A 1 109 ? 29.182 -0.026 -66.796 1.00 53.47 109 ALA A C 1
ATOM 779 O O . ALA A 1 109 ? 28.818 0.664 -65.844 1.00 53.47 109 ALA A O 1
ATOM 780 N N . VAL A 1 110 ? 28.949 -1.343 -66.832 1.00 54.56 110 VAL A N 1
ATOM 781 C CA . VAL A 1 110 ? 28.158 -2.071 -65.823 1.00 54.56 110 VAL A CA 1
ATOM 782 C C . VAL A 1 110 ? 28.857 -2.138 -64.460 1.00 54.56 110 VAL A C 1
ATOM 784 O O . VAL A 1 110 ? 28.185 -2.018 -63.442 1.00 54.56 110 VAL A O 1
ATOM 787 N N . VAL A 1 111 ? 30.189 -2.257 -64.401 1.00 55.53 111 VAL A N 1
ATOM 788 C CA . VAL A 1 111 ? 30.922 -2.384 -63.120 1.00 55.53 111 VAL A CA 1
ATOM 789 C C . VAL A 1 111 ? 30.740 -1.143 -62.239 1.00 55.53 111 VAL A C 1
ATOM 791 O O . VAL A 1 111 ? 30.516 -1.265 -61.034 1.00 55.53 111 VAL A O 1
ATOM 794 N N . ALA A 1 112 ? 30.757 0.049 -62.842 1.00 54.31 112 ALA A N 1
ATOM 795 C CA . ALA A 1 112 ? 30.527 1.299 -62.122 1.00 54.31 112 ALA A CA 1
ATOM 796 C C . ALA A 1 112 ? 29.076 1.415 -61.623 1.00 54.31 112 ALA A C 1
ATOM 798 O O . ALA A 1 112 ? 28.843 1.793 -60.477 1.00 54.31 112 ALA A O 1
ATOM 799 N N . VAL A 1 113 ? 28.096 1.035 -62.450 1.00 57.91 113 VAL A N 1
ATOM 800 C CA . VAL A 1 113 ? 26.673 1.085 -62.077 1.00 57.91 113 VAL A CA 1
ATOM 801 C C . VAL A 1 113 ? 26.344 0.061 -60.986 1.00 57.91 113 VAL A C 1
ATOM 803 O O . VAL A 1 113 ? 25.643 0.394 -60.036 1.00 57.91 113 VAL A O 1
ATOM 806 N N . VAL A 1 114 ? 26.894 -1.155 -61.055 1.00 59.69 114 VAL A N 1
ATOM 807 C CA . VAL A 1 114 ? 26.692 -2.205 -60.039 1.00 59.69 114 VAL A CA 1
ATOM 808 C C . VAL A 1 114 ? 27.253 -1.782 -58.680 1.00 59.69 114 VAL A C 1
ATOM 810 O O . VAL A 1 114 ? 26.590 -1.985 -57.663 1.00 59.69 114 VAL A O 1
ATOM 813 N N . ALA A 1 115 ? 28.424 -1.136 -58.650 1.00 55.88 115 ALA A N 1
ATOM 814 C CA . ALA A 1 115 ? 28.995 -0.607 -57.413 1.00 55.88 115 ALA A CA 1
ATOM 815 C C . ALA A 1 115 ? 28.107 0.486 -56.791 1.00 55.88 115 ALA A C 1
ATOM 817 O O . ALA A 1 115 ? 27.846 0.462 -55.589 1.00 55.88 115 ALA A O 1
ATOM 818 N N . VAL A 1 116 ? 27.583 1.408 -57.606 1.00 62.97 116 VAL A N 1
ATOM 819 C CA . VAL A 1 116 ? 26.679 2.468 -57.133 1.00 62.97 116 VAL A CA 1
ATOM 820 C C . VAL A 1 116 ? 25.356 1.887 -56.628 1.00 62.97 116 VAL A C 1
ATOM 822 O O . VAL A 1 116 ? 24.900 2.264 -55.552 1.00 62.97 116 VAL A O 1
ATOM 825 N N . VAL A 1 117 ? 24.760 0.929 -57.342 1.00 66.19 117 VAL A N 1
ATOM 826 C CA . VAL A 1 117 ? 23.503 0.279 -56.931 1.00 66.19 117 VAL A CA 1
ATOM 827 C C . VAL A 1 117 ? 23.670 -0.492 -55.617 1.00 66.19 117 VAL A C 1
ATOM 829 O O . VAL A 1 117 ? 22.799 -0.405 -54.751 1.00 66.19 117 VAL A O 1
ATOM 832 N N . ALA A 1 118 ? 24.797 -1.184 -55.420 1.00 60.16 118 ALA A N 1
ATOM 833 C CA . ALA A 1 118 ? 25.096 -1.871 -54.164 1.00 60.16 118 ALA A CA 1
ATOM 834 C C . ALA A 1 118 ? 25.192 -0.892 -52.981 1.00 60.16 118 ALA A C 1
ATOM 836 O O . ALA A 1 118 ? 24.626 -1.146 -51.918 1.00 60.16 118 ALA A O 1
ATOM 837 N N . VAL A 1 119 ? 25.845 0.258 -53.178 1.00 62.00 119 VAL A N 1
ATOM 838 C CA . VAL A 1 119 ? 25.940 1.304 -52.149 1.00 62.00 119 VAL A CA 1
ATOM 839 C C . VAL A 1 119 ? 24.566 1.910 -51.853 1.00 62.00 119 VAL A C 1
ATOM 841 O O . VAL A 1 119 ? 24.205 2.042 -50.687 1.00 62.00 119 VAL A O 1
ATOM 844 N N . VAL A 1 120 ? 23.763 2.214 -52.876 1.00 71.38 120 VAL A N 1
ATOM 845 C CA . VAL A 1 120 ? 22.406 2.765 -52.700 1.00 71.38 120 VAL A CA 1
ATOM 846 C C . VAL A 1 120 ? 21.502 1.794 -51.930 1.00 71.38 120 VAL A C 1
ATOM 848 O O . VAL A 1 120 ? 20.761 2.225 -51.047 1.00 71.38 120 VAL A O 1
ATOM 851 N N . ALA A 1 121 ? 21.600 0.487 -52.192 1.00 63.47 121 ALA A N 1
ATOM 852 C CA . ALA A 1 121 ? 20.843 -0.530 -51.463 1.00 63.47 121 ALA A CA 1
ATOM 853 C C . ALA A 1 121 ? 21.241 -0.605 -49.977 1.00 63.47 121 ALA A C 1
ATOM 855 O O . ALA A 1 121 ? 20.370 -0.636 -49.107 1.00 63.47 121 ALA A O 1
ATOM 856 N N . VAL A 1 122 ? 22.543 -0.578 -49.669 1.00 66.94 122 VAL A N 1
ATOM 857 C CA . VAL A 1 122 ? 23.033 -0.571 -48.279 1.00 66.94 122 VAL A CA 1
ATOM 858 C C . VAL A 1 122 ? 22.596 0.702 -47.553 1.00 66.94 122 VAL A C 1
ATOM 860 O O . VAL A 1 122 ? 22.107 0.627 -46.428 1.00 66.94 122 VAL A O 1
ATOM 863 N N . VAL A 1 123 ? 22.697 1.864 -48.204 1.00 69.69 123 VAL A N 1
ATOM 864 C CA . VAL A 1 123 ? 22.263 3.151 -47.639 1.00 69.69 123 VAL A CA 1
ATOM 865 C C . VAL A 1 123 ? 20.760 3.152 -47.345 1.00 69.69 123 VAL A C 1
ATOM 867 O O . VAL A 1 123 ? 20.354 3.611 -46.277 1.00 69.69 123 VAL A O 1
ATOM 870 N N . ALA A 1 124 ? 19.933 2.585 -48.228 1.00 69.81 124 ALA A N 1
ATOM 871 C CA . ALA A 1 124 ? 18.494 2.464 -48.002 1.00 69.81 124 ALA A CA 1
ATOM 872 C C . ALA A 1 124 ? 18.165 1.579 -46.784 1.00 69.81 124 ALA A C 1
ATOM 874 O O . ALA A 1 124 ? 17.326 1.950 -45.964 1.00 69.81 124 ALA A O 1
ATOM 875 N N . VAL A 1 125 ? 18.854 0.444 -46.617 1.00 68.38 125 VAL A N 1
ATOM 876 C CA . VAL A 1 125 ? 18.669 -0.441 -45.451 1.00 68.38 125 VAL A CA 1
ATOM 877 C C . VAL A 1 125 ? 19.107 0.248 -44.159 1.00 68.38 125 VAL A C 1
ATOM 879 O O . VAL A 1 125 ? 18.372 0.218 -43.174 1.00 68.38 125 VAL A O 1
ATOM 882 N N . VAL A 1 126 ? 20.266 0.912 -44.160 1.00 67.69 126 VAL A N 1
ATOM 883 C CA . VAL A 1 126 ? 20.769 1.653 -42.992 1.00 67.69 126 VAL A CA 1
ATOM 884 C C . VAL A 1 126 ? 19.803 2.774 -42.597 1.00 67.69 126 VAL A C 1
ATOM 886 O O . VAL A 1 126 ? 19.534 2.947 -41.410 1.00 67.69 126 VAL A O 1
ATOM 889 N N . ALA A 1 127 ? 19.221 3.481 -43.569 1.00 68.56 127 ALA A N 1
ATOM 890 C CA . ALA A 1 127 ? 18.212 4.505 -43.311 1.00 68.56 127 ALA A CA 1
ATOM 891 C C . ALA A 1 127 ? 16.940 3.922 -42.671 1.00 68.56 127 ALA A C 1
ATOM 893 O O . ALA A 1 127 ? 16.450 4.467 -41.684 1.00 68.56 127 ALA A O 1
ATOM 894 N N . VAL A 1 128 ? 16.431 2.789 -43.171 1.00 72.94 128 VAL A N 1
ATOM 895 C CA . VAL A 1 128 ? 15.259 2.115 -42.582 1.00 72.94 128 VAL A CA 1
ATOM 896 C C . VAL A 1 128 ? 15.553 1.636 -41.160 1.00 72.94 128 VAL A C 1
ATOM 898 O O . VAL A 1 128 ? 14.751 1.879 -40.262 1.00 72.94 128 VAL A O 1
ATOM 901 N N . VAL A 1 129 ? 16.710 1.013 -40.922 1.00 67.19 129 VAL A N 1
ATOM 902 C CA . VAL A 1 129 ? 17.107 0.545 -39.583 1.00 67.19 129 VAL A CA 1
ATOM 903 C C . VAL A 1 129 ? 17.241 1.716 -38.608 1.00 67.19 129 VAL A C 1
ATOM 905 O O . VAL A 1 129 ? 16.749 1.622 -37.488 1.00 67.19 129 VAL A O 1
ATOM 908 N N . ALA A 1 130 ? 17.834 2.835 -39.033 1.00 64.88 130 ALA A N 1
ATOM 909 C CA . ALA A 1 130 ? 17.947 4.039 -38.212 1.00 64.88 130 ALA A CA 1
ATOM 910 C C . ALA A 1 130 ? 16.577 4.648 -37.863 1.00 64.88 130 ALA A C 1
ATOM 912 O O . ALA A 1 130 ? 16.354 5.071 -36.732 1.00 64.88 130 ALA A O 1
ATOM 913 N N . VAL A 1 131 ? 15.632 4.663 -38.807 1.00 66.50 131 VAL A N 1
ATOM 914 C CA . VAL A 1 131 ? 14.262 5.127 -38.540 1.00 66.50 131 VAL A CA 1
ATOM 915 C C . VAL A 1 131 ? 13.547 4.183 -37.572 1.00 66.50 131 VAL A C 1
ATOM 917 O O . VAL A 1 131 ? 12.900 4.650 -36.639 1.00 66.50 131 VAL A O 1
ATOM 920 N N . VAL A 1 132 ? 13.696 2.866 -37.732 1.00 61.59 132 VAL A N 1
ATOM 921 C CA . VAL A 1 132 ? 13.081 1.871 -36.839 1.00 61.59 132 VAL A CA 1
ATOM 922 C C . VAL A 1 132 ? 13.626 1.985 -35.415 1.00 61.59 132 VAL A C 1
ATOM 924 O O . VAL A 1 132 ? 12.835 1.983 -34.476 1.00 61.59 132 VAL A O 1
ATOM 927 N N . THR A 1 133 ? 14.938 2.147 -35.227 1.00 60.91 133 THR A N 1
ATOM 928 C CA . THR A 1 133 ? 15.519 2.307 -33.884 1.00 60.91 133 THR A CA 1
ATOM 929 C C . THR A 1 133 ? 15.054 3.602 -33.217 1.00 60.91 133 THR A C 1
ATOM 931 O O . THR A 1 133 ? 14.655 3.586 -32.052 1.00 60.91 133 THR A O 1
ATOM 934 N N . VAL A 1 134 ? 14.999 4.711 -33.958 1.00 57.28 134 VAL A N 1
ATOM 935 C CA . VAL A 1 134 ? 14.458 5.982 -33.455 1.00 57.28 134 VAL A CA 1
ATOM 936 C C . VAL A 1 134 ? 12.975 5.850 -33.099 1.00 57.28 134 VAL A C 1
ATOM 938 O O . VAL A 1 134 ? 12.582 6.281 -32.019 1.00 57.28 134 VAL A O 1
ATOM 941 N N . ILE A 1 135 ? 12.163 5.190 -33.932 1.00 62.78 135 ILE A N 1
ATOM 942 C CA . ILE A 1 135 ? 10.751 4.914 -33.627 1.00 62.78 135 ILE A CA 1
ATOM 943 C C . ILE A 1 135 ? 10.630 4.071 -32.358 1.00 62.78 135 ILE A C 1
ATOM 945 O O . ILE A 1 135 ? 9.839 4.433 -31.500 1.00 62.78 135 ILE A O 1
ATOM 949 N N . THR A 1 136 ? 11.432 3.013 -32.185 1.00 54.12 136 THR A N 1
ATOM 950 C CA . THR A 1 136 ? 11.375 2.179 -30.969 1.00 54.12 136 THR A CA 1
ATOM 951 C C . THR A 1 136 ? 11.697 2.966 -29.696 1.00 54.12 136 THR A C 1
ATOM 953 O O . THR A 1 136 ? 11.023 2.802 -28.677 1.00 54.12 136 THR A O 1
ATOM 956 N N . VAL A 1 137 ? 12.674 3.876 -29.759 1.00 47.53 137 VAL A N 1
ATOM 957 C CA . VAL A 1 137 ? 13.040 4.744 -28.631 1.00 47.53 137 VAL A CA 1
ATOM 958 C C . VAL A 1 137 ? 11.953 5.788 -28.373 1.00 47.53 137 VAL A C 1
ATOM 960 O O . VAL A 1 137 ? 11.562 5.980 -27.226 1.00 47.53 137 VAL A O 1
ATOM 963 N N . ILE A 1 138 ? 11.401 6.409 -29.420 1.00 51.59 138 ILE A N 1
ATOM 964 C CA . ILE A 1 138 ? 10.284 7.354 -29.297 1.00 51.59 138 ILE A CA 1
ATOM 965 C C . ILE A 1 138 ? 9.062 6.653 -28.700 1.00 51.59 138 ILE A C 1
ATOM 967 O O . ILE A 1 138 ? 8.490 7.183 -27.758 1.00 51.59 138 ILE A O 1
ATOM 971 N N . THR A 1 139 ? 8.712 5.442 -29.150 1.00 50.56 139 THR A N 1
ATOM 972 C CA . THR A 1 139 ? 7.583 4.673 -28.603 1.00 50.56 139 THR A CA 1
ATOM 973 C C . THR A 1 139 ? 7.765 4.313 -27.132 1.00 50.56 139 THR A C 1
ATOM 975 O O . THR A 1 139 ? 6.794 4.349 -26.382 1.00 50.56 139 THR A O 1
ATOM 978 N N . ALA A 1 140 ? 8.997 4.028 -26.698 1.00 44.16 140 ALA A N 1
ATOM 979 C CA . ALA A 1 140 ? 9.306 3.789 -25.290 1.00 44.16 140 ALA A CA 1
ATOM 980 C C . ALA A 1 140 ? 9.180 5.070 -24.444 1.00 44.16 140 ALA A C 1
ATOM 982 O O . ALA A 1 140 ? 8.761 5.011 -23.291 1.00 44.16 140 ALA A O 1
ATOM 983 N N . VAL A 1 141 ? 9.492 6.233 -25.026 1.00 41.56 141 VAL A N 1
ATOM 984 C CA . VAL A 1 141 ? 9.375 7.548 -24.374 1.00 41.56 141 VAL A CA 1
ATOM 985 C C . VAL A 1 141 ? 7.925 8.065 -24.371 1.00 41.56 141 VAL A C 1
ATOM 987 O O . VAL A 1 141 ? 7.516 8.728 -23.423 1.00 41.56 141 VAL A O 1
ATOM 990 N N . THR A 1 142 ? 7.108 7.718 -25.370 1.00 50.78 142 THR A N 1
ATOM 991 C CA . THR A 1 142 ? 5.691 8.122 -25.478 1.00 50.78 142 THR A CA 1
ATOM 992 C C . THR A 1 142 ? 4.704 7.175 -24.780 1.00 50.78 142 THR A C 1
ATOM 994 O O . THR A 1 142 ? 3.499 7.416 -24.817 1.00 50.78 142 THR A O 1
ATOM 997 N N . ALA A 1 143 ? 5.180 6.121 -24.109 1.00 45.69 143 ALA A N 1
ATOM 998 C CA . ALA A 1 143 ? 4.344 5.160 -23.377 1.00 45.69 143 ALA A CA 1
ATOM 999 C C . ALA A 1 143 ? 3.588 5.772 -22.174 1.00 45.69 143 ALA A C 1
ATOM 1001 O O . ALA A 1 143 ? 2.628 5.183 -21.686 1.00 45.69 143 ALA A O 1
ATOM 1002 N N . LEU A 1 144 ? 3.970 6.973 -21.721 1.00 44.62 144 LEU A N 1
ATOM 1003 C CA . LEU A 1 144 ? 3.232 7.721 -20.693 1.00 44.62 144 LEU A CA 1
ATOM 1004 C C . LEU A 1 144 ? 2.033 8.524 -21.236 1.00 44.62 144 LEU A C 1
ATOM 1006 O O . LEU A 1 144 ? 1.216 8.972 -20.438 1.00 44.62 144 LEU A O 1
ATOM 1010 N N . ASP A 1 145 ? 1.880 8.660 -22.560 1.00 44.59 145 ASP A N 1
ATOM 1011 C CA . ASP A 1 145 ? 0.795 9.437 -23.196 1.00 44.59 145 ASP A CA 1
ATOM 1012 C C . ASP A 1 145 ? -0.216 8.550 -23.968 1.00 44.59 145 ASP A C 1
ATOM 1014 O O . ASP A 1 145 ? -1.207 9.015 -24.533 1.00 44.59 145 ASP A O 1
ATOM 1018 N N . GLN A 1 146 ? -0.008 7.226 -23.971 1.00 37.22 146 GLN A N 1
ATOM 1019 C CA . GLN A 1 146 ? -0.793 6.255 -24.750 1.00 37.22 146 GLN A CA 1
ATOM 1020 C C . GLN A 1 146 ? -2.161 5.877 -24.161 1.00 37.22 146 GLN A C 1
ATOM 1022 O O . GLN A 1 146 ? -2.931 5.190 -24.825 1.00 37.22 146 GLN A O 1
ATOM 1027 N N . MET A 1 147 ? -2.552 6.391 -22.991 1.00 44.56 147 MET A N 1
ATOM 1028 C CA . MET A 1 147 ? -3.872 6.083 -22.417 1.00 44.56 147 MET A CA 1
ATOM 1029 C C . MET A 1 147 ? -5.048 6.780 -23.132 1.00 44.56 147 MET A C 1
ATOM 1031 O O . MET A 1 147 ? -6.188 6.337 -23.005 1.00 44.56 147 MET A O 1
ATOM 1035 N N . ASN A 1 148 ? -4.799 7.841 -23.911 1.00 38.53 148 ASN A N 1
ATOM 1036 C CA . ASN A 1 148 ? -5.865 8.601 -24.585 1.00 38.53 148 ASN A CA 1
ATOM 1037 C C . ASN A 1 148 ? -5.944 8.395 -26.106 1.00 38.53 148 ASN A C 1
ATOM 1039 O O . ASN A 1 148 ? -6.960 8.745 -26.707 1.00 38.53 148 ASN A O 1
ATOM 1043 N N . LEU A 1 149 ? -4.926 7.795 -26.734 1.00 41.53 149 LEU A N 1
ATOM 1044 C CA . LEU A 1 149 ? -4.889 7.575 -28.189 1.00 41.53 149 LEU A CA 1
ATOM 1045 C C . LEU A 1 149 ? -5.112 6.111 -28.610 1.00 41.53 149 LEU A C 1
ATOM 1047 O O . LEU A 1 149 ? -5.458 5.860 -29.763 1.00 41.53 149 LEU A O 1
ATOM 1051 N N . GLU A 1 150 ? -5.044 5.142 -27.691 1.00 44.97 150 GLU A N 1
ATOM 1052 C CA . GLU A 1 150 ? -5.259 3.708 -27.977 1.00 44.97 150 GLU A CA 1
ATOM 1053 C C . GLU A 1 150 ? -6.713 3.306 -28.298 1.00 44.97 150 GLU A C 1
ATOM 1055 O O . GLU A 1 150 ? -7.013 2.129 -28.496 1.00 44.97 150 GLU A O 1
ATOM 1060 N N . LYS A 1 151 ? -7.638 4.265 -28.428 1.00 41.47 151 LYS A N 1
ATOM 1061 C CA . LYS A 1 151 ? -8.988 3.993 -28.949 1.00 41.47 151 LYS A CA 1
ATOM 1062 C C . LYS A 1 151 ? -9.107 4.069 -30.477 1.00 41.47 151 LYS A C 1
ATOM 1064 O O . LYS A 1 151 ? -10.171 3.714 -30.977 1.00 41.47 151 LYS A O 1
ATOM 1069 N N . SER A 1 152 ? -8.084 4.496 -31.232 1.00 42.97 152 SER A N 1
ATOM 1070 C CA . SER A 1 152 ? -8.264 4.797 -32.669 1.00 42.97 152 SER A CA 1
ATOM 1071 C C . SER A 1 152 ? -7.341 4.098 -33.677 1.00 42.97 152 SER A C 1
ATOM 1073 O O . SER A 1 152 ? -7.546 4.290 -34.874 1.00 42.97 152 SER A O 1
ATOM 1075 N N . SER A 1 153 ? -6.387 3.246 -33.284 1.00 49.38 153 SER A N 1
ATOM 1076 C CA . SER A 1 153 ? -5.430 2.668 -34.250 1.00 49.38 153 SER A CA 1
ATOM 1077 C C . SER A 1 153 ? -5.180 1.161 -34.085 1.00 49.38 153 SER A C 1
ATOM 1079 O O . SER A 1 153 ? -4.128 0.726 -33.628 1.00 49.38 153 SER A O 1
ATOM 1081 N N . LEU A 1 154 ? -6.124 0.322 -34.539 1.00 44.91 154 LEU A N 1
ATOM 1082 C CA . LEU A 1 154 ? -5.903 -1.129 -34.671 1.00 44.91 154 LEU A CA 1
ATOM 1083 C C . LEU A 1 154 ? -6.399 -1.696 -36.027 1.00 44.91 154 LEU A C 1
ATOM 1085 O O . LEU A 1 154 ? -7.571 -1.533 -36.366 1.00 44.91 154 LEU A O 1
ATOM 1089 N N . PRO A 1 155 ? -5.541 -2.416 -36.788 1.00 45.59 155 PRO A N 1
ATOM 1090 C CA . PRO A 1 155 ? -5.930 -3.237 -37.945 1.00 45.59 155 PRO A CA 1
ATOM 1091 C C . PRO A 1 155 ? -6.863 -4.412 -37.580 1.00 45.59 155 PRO A C 1
ATOM 1093 O O . PRO A 1 155 ? -6.669 -5.071 -36.553 1.00 45.59 155 PRO A O 1
ATOM 1096 N N . THR A 1 156 ? -7.839 -4.689 -38.457 1.00 52.12 156 THR A N 1
ATOM 1097 C CA . THR A 1 156 ? -9.244 -5.008 -38.114 1.00 52.12 156 THR A CA 1
ATOM 1098 C C . THR A 1 156 ? -9.702 -6.476 -38.248 1.00 52.12 156 THR A C 1
ATOM 1100 O O . THR A 1 156 ? -10.831 -6.774 -37.870 1.00 52.12 156 THR A O 1
ATOM 1103 N N . SER A 1 157 ? -8.912 -7.422 -38.771 1.00 50.06 157 SER A N 1
ATOM 1104 C CA . SER A 1 157 ? -9.476 -8.723 -39.208 1.00 50.06 157 SER A CA 1
ATOM 1105 C C . SER A 1 157 ? -9.461 -9.866 -38.176 1.00 50.06 157 SER A C 1
ATOM 1107 O O . SER A 1 157 ? -10.396 -10.660 -38.170 1.00 50.06 157 SER A O 1
ATOM 1109 N N . SER A 1 158 ? -8.484 -9.947 -37.264 1.00 50.41 158 SER A N 1
ATOM 1110 C CA . SER A 1 158 ? -8.438 -10.986 -36.204 1.00 50.41 158 SER A CA 1
ATOM 1111 C C . SER A 1 158 ? -8.540 -10.432 -34.778 1.00 50.41 158 SER A C 1
ATOM 1113 O O . SER A 1 158 ? -8.974 -11.137 -33.867 1.00 50.41 158 SER A O 1
ATOM 1115 N N . ARG A 1 159 ? -8.236 -9.141 -34.583 1.00 51.59 159 ARG A N 1
ATOM 1116 C CA . ARG A 1 159 ? -8.385 -8.454 -33.290 1.00 51.59 159 ARG A CA 1
ATOM 1117 C C . ARG A 1 159 ? -9.835 -8.317 -32.857 1.00 51.59 159 ARG A C 1
ATOM 1119 O O . ARG A 1 159 ? -10.112 -8.404 -31.673 1.00 51.59 159 ARG A O 1
ATOM 1126 N N . ASN A 1 160 ? -10.769 -8.144 -33.788 1.00 54.72 160 ASN A N 1
ATOM 1127 C CA . ASN A 1 160 ? -12.163 -7.880 -33.432 1.00 54.72 160 ASN A CA 1
ATOM 1128 C C . ASN A 1 160 ? -12.832 -9.052 -32.709 1.00 54.72 160 ASN A C 1
ATOM 1130 O O . ASN A 1 160 ? -13.626 -8.816 -31.807 1.00 54.72 160 ASN A O 1
ATOM 1134 N N . ALA A 1 161 ? -12.506 -10.299 -33.062 1.00 55.47 161 ALA A N 1
ATOM 1135 C CA . ALA A 1 161 ? -13.092 -11.468 -32.412 1.00 55.47 161 ALA A CA 1
ATOM 1136 C C . ALA A 1 161 ? -12.542 -11.672 -30.990 1.00 55.47 161 ALA A C 1
ATOM 1138 O O . ALA A 1 161 ? -13.320 -11.900 -30.067 1.00 55.47 161 ALA A O 1
ATOM 1139 N N . VAL A 1 162 ? -11.224 -11.542 -30.806 1.00 55.66 162 VAL A N 1
ATOM 1140 C CA . VAL A 1 162 ? -10.564 -11.693 -29.497 1.00 55.66 162 VAL A CA 1
ATOM 1141 C C . VAL A 1 162 ? -10.845 -10.488 -28.596 1.00 55.66 162 VAL A C 1
ATOM 1143 O O . VAL A 1 162 ? -11.227 -10.674 -27.449 1.00 55.66 162 VAL A O 1
ATOM 1146 N N . ASN A 1 163 ? -10.788 -9.259 -29.118 1.00 60.41 163 ASN A N 1
ATOM 1147 C CA . ASN A 1 163 ? -11.115 -8.047 -28.357 1.00 60.41 163 ASN A CA 1
ATOM 1148 C C . ASN A 1 163 ? -12.589 -7.988 -27.968 1.00 60.41 163 ASN A C 1
ATOM 1150 O O . ASN A 1 163 ? -12.911 -7.469 -26.904 1.00 60.41 163 ASN A O 1
ATOM 1154 N N . LYS A 1 164 ? -13.491 -8.503 -28.814 1.00 66.69 164 LYS A N 1
ATOM 1155 C CA . LYS A 1 164 ? -14.900 -8.627 -28.444 1.00 66.69 164 LYS A CA 1
ATOM 1156 C C . LYS A 1 164 ? -15.048 -9.574 -27.256 1.00 66.69 164 LYS A C 1
ATOM 1158 O O . LYS A 1 164 ? -15.574 -9.150 -26.241 1.00 66.69 164 LYS A O 1
ATOM 1163 N N . ARG A 1 165 ? -14.493 -10.789 -27.344 1.00 64.75 165 ARG A N 1
ATOM 1164 C CA . ARG A 1 165 ? -14.524 -11.773 -26.246 1.00 64.75 165 ARG A CA 1
ATOM 1165 C C . ARG A 1 165 ? -13.913 -11.222 -24.960 1.00 64.75 165 ARG A C 1
ATOM 1167 O O . ARG A 1 165 ? -14.478 -11.388 -23.892 1.00 64.75 165 ARG A O 1
ATOM 1174 N N . PHE A 1 166 ? -12.795 -10.515 -25.070 1.00 62.28 166 PHE A N 1
ATOM 1175 C CA . PHE A 1 166 ? -12.120 -9.916 -23.927 1.00 62.28 166 PHE A CA 1
ATOM 1176 C C . PHE A 1 166 ? -12.939 -8.798 -23.274 1.00 62.28 166 PHE A C 1
ATOM 1178 O O . PHE A 1 166 ? -13.033 -8.722 -22.054 1.00 62.28 166 PHE A O 1
ATOM 1185 N N . ARG A 1 167 ? -13.567 -7.942 -24.087 1.00 69.12 167 ARG A N 1
ATOM 1186 C CA . ARG A 1 167 ? -14.450 -6.881 -23.597 1.00 69.12 167 ARG A CA 1
ATOM 1187 C C . ARG A 1 167 ? -15.724 -7.445 -22.973 1.00 69.12 167 ARG A C 1
ATOM 1189 O O . ARG A 1 167 ? -16.197 -6.878 -21.995 1.00 69.12 167 ARG A O 1
ATOM 1196 N N . ASP A 1 168 ? -16.248 -8.536 -23.525 1.00 77.12 168 ASP A N 1
ATOM 1197 C CA . ASP A 1 168 ? -17.406 -9.244 -22.983 1.00 77.12 168 ASP A CA 1
ATOM 1198 C C . ASP A 1 168 ? -17.047 -9.809 -21.587 1.00 77.12 168 ASP A C 1
ATOM 1200 O O . ASP A 1 168 ? -17.666 -9.405 -20.605 1.00 77.12 168 ASP A O 1
ATOM 1204 N N . HIS A 1 169 ? -15.934 -10.548 -21.448 1.00 72.81 169 HIS A N 1
ATOM 1205 C CA . HIS A 1 169 ? -15.438 -11.029 -20.143 1.00 72.81 169 HIS A CA 1
ATOM 1206 C C . HIS A 1 169 ? -15.121 -9.902 -19.147 1.00 72.81 169 HIS A C 1
ATOM 1208 O O . HIS A 1 169 ? -15.421 -10.006 -17.960 1.00 72.81 169 HIS A O 1
ATOM 1214 N N . GLN A 1 170 ? -14.537 -8.794 -19.610 1.00 72.25 170 GLN A N 1
ATOM 1215 C CA . GLN A 1 170 ? -14.298 -7.624 -18.764 1.00 72.25 170 GLN A CA 1
ATOM 1216 C C . GLN A 1 170 ? -15.617 -7.028 -18.252 1.00 72.25 170 GLN A C 1
ATOM 1218 O O . GLN A 1 170 ? -15.716 -6.656 -17.083 1.00 72.25 170 GLN A O 1
ATOM 1223 N N . SER A 1 171 ? -16.639 -6.962 -19.109 1.00 76.94 171 SER A N 1
ATOM 1224 C CA . SER A 1 171 ? -17.959 -6.463 -18.724 1.00 76.94 171 SER A CA 1
ATOM 1225 C C . SER A 1 171 ? -18.693 -7.400 -17.761 1.00 76.94 171 SER A C 1
ATOM 1227 O O . SER A 1 171 ? -19.364 -6.911 -16.849 1.00 76.94 171 SER A O 1
ATOM 1229 N N . ASP A 1 172 ? -18.501 -8.714 -17.899 1.00 75.75 172 ASP A N 1
ATOM 1230 C CA . ASP A 1 172 ? -19.067 -9.727 -17.005 1.00 75.75 172 ASP A CA 1
ATOM 1231 C C . ASP A 1 172 ? -18.415 -9.660 -15.613 1.00 75.75 172 ASP A C 1
ATOM 1233 O O . ASP A 1 172 ? -19.117 -9.588 -14.600 1.00 75.75 172 ASP A O 1
ATOM 1237 N N . LEU A 1 173 ? -17.083 -9.527 -15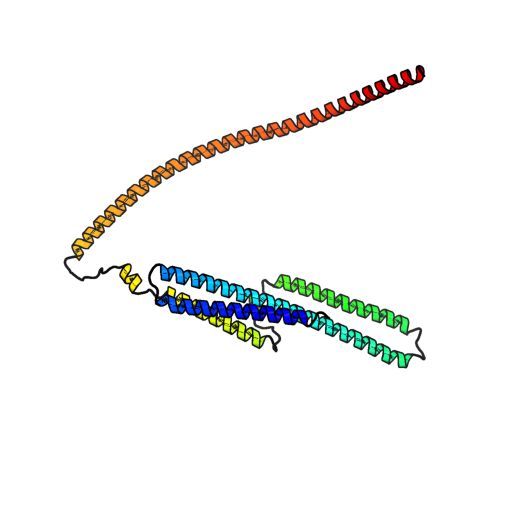.539 1.00 72.25 173 LEU A N 1
ATOM 1238 C CA . LEU A 1 173 ? -16.358 -9.308 -14.278 1.00 72.25 173 LEU A CA 1
ATOM 1239 C C . LEU A 1 173 ? -16.745 -7.988 -13.594 1.00 72.25 173 LEU A C 1
ATOM 1241 O O . LEU A 1 173 ? -16.897 -7.939 -12.368 1.00 72.25 173 LEU A O 1
ATOM 1245 N N . ASP A 1 174 ? -16.944 -6.917 -14.364 1.00 75.19 174 ASP A N 1
ATOM 1246 C CA . ASP A 1 174 ? -17.438 -5.641 -13.841 1.00 75.19 174 ASP A CA 1
ATOM 1247 C C . ASP A 1 174 ? -18.877 -5.765 -13.318 1.00 75.19 174 ASP A C 1
ATOM 1249 O O . ASP A 1 174 ? -19.222 -5.171 -12.290 1.00 75.19 174 ASP A O 1
ATOM 1253 N N . GLY A 1 175 ? -19.717 -6.555 -13.991 1.00 80.38 175 GLY A N 1
ATOM 1254 C CA . GLY A 1 175 ? -21.070 -6.894 -13.558 1.00 80.38 175 GLY A CA 1
ATOM 1255 C C . GLY A 1 175 ? -21.077 -7.645 -12.227 1.00 80.38 175 GLY A C 1
ATOM 1256 O O . GLY A 1 175 ? -21.729 -7.205 -11.277 1.00 80.38 175 GLY A O 1
ATOM 1257 N N . LEU A 1 176 ? -20.292 -8.718 -12.123 1.00 74.44 176 LEU A N 1
ATOM 1258 C CA . LEU A 1 176 ? -20.151 -9.527 -10.909 1.00 74.44 176 LEU A CA 1
ATOM 1259 C C . LEU A 1 176 ? -19.555 -8.713 -9.749 1.00 74.44 176 LEU A C 1
ATOM 1261 O O . LEU A 1 176 ? -20.047 -8.774 -8.622 1.00 74.44 176 LEU A O 1
ATOM 1265 N N . THR A 1 177 ? -18.569 -7.853 -10.022 1.00 73.31 177 THR A N 1
ATOM 1266 C CA . THR A 1 177 ? -17.989 -6.941 -9.019 1.00 73.31 177 THR A CA 1
ATOM 1267 C C . THR A 1 177 ? -19.023 -5.934 -8.507 1.00 73.31 177 THR A C 1
ATOM 1269 O O . THR A 1 177 ? -19.076 -5.635 -7.309 1.00 73.31 177 THR A O 1
ATOM 1272 N N . ARG A 1 178 ? -19.876 -5.397 -9.389 1.00 77.31 178 ARG A N 1
ATOM 1273 C CA . ARG A 1 178 ? -20.969 -4.496 -8.990 1.00 77.31 178 ARG A CA 1
ATOM 1274 C C . ARG A 1 178 ? -22.025 -5.219 -8.163 1.00 77.31 178 ARG A C 1
ATOM 1276 O O . ARG A 1 178 ? -22.484 -4.634 -7.187 1.00 77.31 178 ARG A O 1
ATOM 1283 N N . GLN A 1 179 ? -22.356 -6.466 -8.497 1.00 77.38 179 GLN A N 1
ATOM 1284 C CA . GLN A 1 179 ? -23.270 -7.300 -7.710 1.00 77.38 179 GLN A CA 1
ATOM 1285 C C . GLN A 1 179 ? -22.703 -7.621 -6.319 1.00 77.38 179 GLN A C 1
ATOM 1287 O O . GLN A 1 179 ? -23.407 -7.489 -5.319 1.00 77.38 179 GLN A O 1
ATOM 1292 N N . LEU A 1 180 ? -21.407 -7.935 -6.220 1.00 72.69 180 LEU A N 1
ATOM 1293 C CA . LEU A 1 180 ? -20.707 -8.092 -4.939 1.00 72.69 180 LEU A CA 1
ATOM 1294 C C . LEU A 1 180 ? -20.818 -6.808 -4.106 1.00 72.69 180 LEU A C 1
ATOM 1296 O O . LEU A 1 180 ? -21.204 -6.830 -2.934 1.00 72.69 180 LEU A O 1
ATOM 1300 N N . LYS A 1 181 ? -20.537 -5.658 -4.729 1.00 75.31 181 LYS A N 1
ATOM 1301 C CA . LYS A 1 181 ? -20.610 -4.351 -4.072 1.00 75.31 181 LYS A CA 1
ATOM 1302 C C . LYS A 1 181 ? -22.036 -3.994 -3.649 1.00 75.31 181 LYS A C 1
ATOM 1304 O O . LYS A 1 181 ? -22.200 -3.457 -2.555 1.00 75.31 181 LYS A O 1
ATOM 1309 N N . SER A 1 182 ? -23.051 -4.314 -4.456 1.00 75.88 182 SER A N 1
ATOM 1310 C CA . SER A 1 182 ? -24.451 -4.097 -4.087 1.00 75.88 182 SER A CA 1
ATOM 1311 C C . SER A 1 182 ? -24.852 -4.984 -2.914 1.00 75.88 182 SER A C 1
ATOM 1313 O O . SER A 1 182 ? -25.358 -4.455 -1.932 1.00 75.88 182 SER A O 1
ATOM 1315 N N . LEU A 1 183 ? -24.522 -6.282 -2.944 1.00 70.75 183 LEU A N 1
ATOM 1316 C CA . LEU A 1 183 ? -24.784 -7.218 -1.842 1.00 70.75 183 LEU A CA 1
ATOM 1317 C C . LEU A 1 183 ? -24.099 -6.786 -0.538 1.00 70.75 183 LEU A C 1
ATOM 1319 O O . LEU A 1 183 ? -24.670 -6.935 0.538 1.00 70.75 183 LEU A O 1
ATOM 1323 N N . LYS A 1 184 ? -22.901 -6.199 -0.617 1.00 65.94 184 LYS A N 1
ATOM 1324 C CA . LYS A 1 184 ? -22.204 -5.586 0.525 1.00 65.94 184 LYS A CA 1
ATOM 1325 C C . LYS A 1 184 ? -22.906 -4.326 1.039 1.00 65.94 184 LYS A C 1
ATOM 1327 O O . LYS A 1 184 ? -22.932 -4.098 2.244 1.00 65.94 184 LYS A O 1
ATOM 1332 N N . SER A 1 185 ? -23.414 -3.490 0.133 1.00 62.66 185 SER A N 1
ATOM 1333 C CA . SER A 1 185 ? -24.017 -2.197 0.473 1.00 62.66 185 SER A CA 1
ATOM 1334 C C . SER A 1 185 ? -25.470 -2.282 0.933 1.00 62.66 185 SER A C 1
ATOM 1336 O O . SER A 1 185 ? -25.903 -1.383 1.647 1.00 62.66 185 SER A O 1
ATOM 1338 N N . THR A 1 186 ? -26.210 -3.332 0.555 1.00 63.00 186 THR A N 1
ATOM 1339 C CA . THR A 1 186 ? -27.574 -3.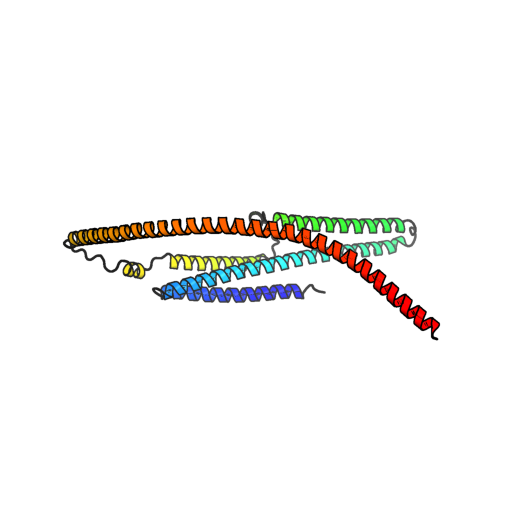574 1.033 1.00 63.00 186 THR A CA 1
ATOM 1340 C C . THR A 1 186 ? -27.507 -3.988 2.505 1.00 63.00 186 THR A C 1
ATOM 1342 O O . THR A 1 186 ? -27.016 -5.082 2.804 1.00 63.00 186 THR A O 1
ATOM 1345 N N . PRO A 1 187 ? -27.956 -3.137 3.446 1.00 53.78 187 PRO A N 1
ATOM 1346 C CA . PRO A 1 187 ? -27.951 -3.475 4.862 1.00 53.78 187 PRO A CA 1
ATOM 1347 C C . PRO A 1 187 ? -28.950 -4.610 5.077 1.00 53.78 187 PRO A C 1
ATOM 1349 O O . PRO A 1 187 ? -30.127 -4.462 4.752 1.00 53.78 187 PRO A O 1
ATOM 1352 N N . HIS A 1 188 ? -28.489 -5.754 5.580 1.00 58.03 188 HIS A N 1
ATOM 1353 C CA . HIS A 1 188 ? -29.384 -6.859 5.892 1.00 58.03 188 HIS A CA 1
ATOM 1354 C C . HIS A 1 188 ? -30.194 -6.476 7.135 1.00 58.03 188 HIS A C 1
ATOM 1356 O O . HIS A 1 188 ? -29.625 -6.096 8.160 1.00 58.03 188 HIS A O 1
ATOM 1362 N N . GLU A 1 189 ? -31.520 -6.534 7.040 1.00 55.22 189 GLU A N 1
ATOM 1363 C CA . GLU A 1 189 ? -32.441 -6.147 8.117 1.00 55.22 189 GLU A CA 1
ATOM 1364 C C . GLU A 1 189 ? -32.137 -6.896 9.428 1.00 55.22 189 GLU A C 1
ATOM 1366 O O . GLU A 1 189 ? -32.235 -6.320 10.509 1.00 55.22 189 GLU A O 1
ATOM 1371 N N . ALA A 1 190 ? -31.627 -8.129 9.323 1.00 55.41 190 ALA A N 1
ATOM 1372 C CA . ALA A 1 190 ? -31.160 -8.944 10.442 1.00 55.41 190 ALA A CA 1
ATOM 1373 C C . ALA A 1 190 ? -29.927 -8.365 11.171 1.00 55.41 190 ALA A C 1
ATOM 1375 O O . ALA A 1 190 ? -29.883 -8.386 12.399 1.00 55.41 190 ALA A O 1
ATOM 1376 N N . ASP A 1 191 ? -28.961 -7.781 10.452 1.00 54.81 191 ASP A N 1
ATOM 1377 C CA . ASP A 1 191 ? -27.782 -7.144 11.063 1.00 54.81 191 ASP A CA 1
ATOM 1378 C C . ASP A 1 191 ? -28.173 -5.828 11.757 1.00 54.81 191 ASP A C 1
ATOM 1380 O O . ASP A 1 191 ? -27.608 -5.458 12.787 1.00 54.81 191 ASP A O 1
ATOM 1384 N N . ARG A 1 192 ? -29.182 -5.124 11.220 1.00 53.78 192 ARG A N 1
ATOM 1385 C CA . ARG A 1 192 ? -29.738 -3.906 11.823 1.00 53.78 192 ARG A CA 1
ATOM 1386 C C . ARG A 1 192 ? -30.575 -4.233 13.067 1.00 53.78 192 ARG A C 1
ATOM 1388 O O . ARG A 1 192 ? -30.427 -3.551 14.076 1.00 53.78 192 ARG A O 1
ATOM 1395 N N . ALA A 1 193 ? -31.388 -5.288 13.034 1.00 55.62 193 ALA A N 1
ATOM 1396 C CA . ALA A 1 193 ? -32.156 -5.765 14.184 1.00 55.62 193 ALA A CA 1
ATOM 1397 C C . ALA A 1 193 ? -31.256 -6.292 15.318 1.00 55.62 193 ALA A C 1
ATOM 1399 O O . ALA A 1 193 ? -31.518 -6.007 16.482 1.00 55.62 193 ALA A O 1
ATOM 1400 N N . ALA A 1 194 ? -30.151 -6.972 14.994 1.00 60.66 194 ALA A N 1
ATOM 1401 C CA . ALA A 1 194 ? -29.167 -7.425 15.981 1.00 60.66 194 ALA A CA 1
ATOM 1402 C C . ALA A 1 194 ? -28.356 -6.271 16.606 1.00 60.66 194 ALA A C 1
ATOM 1404 O O . ALA A 1 194 ? -27.966 -6.345 17.770 1.00 60.66 194 ALA A O 1
ATOM 1405 N N . LEU A 1 195 ? -28.115 -5.189 15.855 1.00 55.81 195 LEU A N 1
ATOM 1406 C CA . LEU A 1 195 ? -27.394 -4.005 16.340 1.00 55.81 195 LEU A CA 1
ATOM 1407 C C . LEU A 1 195 ? -28.279 -3.063 17.181 1.00 55.81 195 LEU A C 1
ATOM 1409 O O . LEU A 1 195 ? -27.777 -2.407 18.092 1.00 55.81 195 LEU A O 1
ATOM 1413 N N . PHE A 1 196 ? -29.581 -2.988 16.880 1.00 57.38 196 PHE A N 1
ATOM 1414 C CA . PHE A 1 196 ? -30.555 -2.103 17.542 1.00 57.38 196 PHE A CA 1
ATOM 1415 C C . PHE A 1 196 ? -31.563 -2.840 18.437 1.00 57.38 196 PHE A C 1
ATOM 1417 O O . PHE A 1 196 ? -32.608 -2.262 18.731 1.00 57.38 196 PHE A O 1
ATOM 1424 N N . GLY A 1 197 ? -31.242 -4.079 18.838 1.00 51.38 197 GLY A N 1
ATOM 1425 C CA . GLY A 1 197 ? -32.080 -5.026 19.585 1.00 51.38 197 GLY A CA 1
ATOM 1426 C C . GLY A 1 197 ? -33.353 -4.439 20.189 1.00 51.38 197 GLY A C 1
ATOM 1427 O O . GLY A 1 197 ? -33.264 -3.660 21.128 1.00 51.38 197 GLY A O 1
ATOM 1428 N N . GLU A 1 198 ? -34.502 -4.810 19.617 1.00 54.66 198 GLU A N 1
ATOM 1429 C CA . GLU A 1 198 ? -35.858 -4.719 20.192 1.00 54.66 198 GLU A CA 1
ATOM 1430 C C . GLU A 1 198 ? -36.180 -3.451 21.015 1.00 54.66 198 GLU A C 1
ATOM 1432 O O . GLU A 1 198 ? -36.917 -3.491 21.991 1.00 54.66 198 GLU A O 1
ATOM 1437 N N . ARG A 1 199 ? -35.630 -2.291 20.627 1.00 55.25 199 ARG A N 1
ATOM 1438 C CA . ARG A 1 199 ? -35.699 -1.039 21.405 1.00 55.25 199 ARG A CA 1
ATOM 1439 C C . ARG A 1 199 ? -36.910 -0.158 21.083 1.00 55.25 199 ARG A C 1
ATOM 1441 O O . ARG A 1 199 ? -36.838 1.059 21.205 1.00 55.25 199 ARG A O 1
ATOM 1448 N N . TYR A 1 200 ? -38.007 -0.738 20.619 1.00 51.62 200 TYR A N 1
ATOM 1449 C CA . TYR A 1 200 ? -39.231 0.019 20.347 1.00 51.62 200 TYR A CA 1
ATOM 1450 C C . TYR A 1 200 ? -40.447 -0.746 20.867 1.00 51.62 200 TYR A C 1
ATOM 1452 O O . TYR A 1 200 ? -41.290 -1.223 20.114 1.00 51.62 200 TYR A O 1
ATOM 1460 N N . THR A 1 201 ? -40.522 -0.867 22.190 1.00 55.16 201 THR A N 1
ATOM 1461 C CA . THR A 1 201 ? -41.798 -0.998 22.895 1.00 55.16 201 THR A CA 1
ATOM 1462 C C . THR A 1 201 ? -42.203 0.401 23.344 1.00 55.16 201 THR A C 1
ATOM 1464 O O . THR A 1 201 ? -41.557 1.002 24.196 1.00 55.16 201 THR A O 1
ATOM 1467 N N . ASP A 1 202 ? -43.216 0.946 22.681 1.00 51.06 202 ASP A N 1
ATOM 1468 C CA . ASP A 1 202 ? -43.746 2.295 22.882 1.00 51.06 202 ASP A CA 1
ATOM 1469 C C . ASP A 1 202 ? -44.586 2.326 24.175 1.00 51.06 202 ASP A C 1
ATOM 1471 O O . ASP A 1 202 ? -45.809 2.202 24.131 1.00 51.06 202 ASP A O 1
ATOM 1475 N N . ASP A 1 203 ? -43.924 2.392 25.340 1.00 53.31 203 ASP A N 1
ATOM 1476 C CA . ASP A 1 203 ? -44.576 2.538 26.650 1.00 53.31 203 ASP A CA 1
ATOM 1477 C C . ASP A 1 203 ? -44.252 3.926 27.260 1.00 53.31 203 ASP A C 1
ATOM 1479 O O . ASP A 1 203 ? -43.098 4.228 27.585 1.00 53.31 203 ASP A O 1
ATOM 1483 N N . PRO A 1 204 ? -45.236 4.836 27.404 1.00 57.47 204 PRO A N 1
ATOM 1484 C CA . PRO A 1 204 ? -44.994 6.245 27.732 1.00 57.47 204 PRO A CA 1
ATOM 1485 C C . PRO A 1 204 ? -44.457 6.519 29.151 1.00 57.47 204 PRO A C 1
ATOM 1487 O O . PRO A 1 204 ? -44.106 7.663 29.444 1.00 57.47 204 PRO A O 1
ATOM 1490 N N . GLN A 1 205 ? -44.365 5.520 30.039 1.00 60.19 205 GLN A N 1
ATOM 1491 C CA . GLN A 1 205 ? -43.736 5.681 31.362 1.00 60.19 205 GLN A CA 1
ATOM 1492 C C . GLN A 1 205 ? -42.211 5.464 31.357 1.00 60.19 205 GLN A C 1
ATOM 1494 O O . GLN A 1 205 ? -41.527 5.947 32.265 1.00 60.19 205 GLN A O 1
ATOM 1499 N N . ASP A 1 206 ? -41.655 4.835 30.317 1.00 59.88 206 ASP A N 1
ATOM 1500 C CA . ASP A 1 206 ? -40.231 4.480 30.257 1.00 59.88 206 ASP A CA 1
ATOM 1501 C C . ASP A 1 206 ? -39.316 5.645 29.852 1.00 59.88 206 ASP A C 1
ATOM 1503 O O . ASP A 1 206 ? -38.139 5.672 30.215 1.00 59.88 206 ASP A O 1
ATOM 1507 N N . VAL A 1 207 ? -39.854 6.679 29.199 1.00 63.66 207 VAL A N 1
ATOM 1508 C CA . VAL A 1 207 ? -39.073 7.811 28.663 1.00 63.66 207 VAL A CA 1
ATOM 1509 C C . VAL A 1 207 ? -38.318 8.576 29.762 1.00 63.66 207 VAL A C 1
ATOM 1511 O O . VAL A 1 207 ? -37.165 8.981 29.582 1.00 63.66 207 VAL A O 1
ATOM 1514 N N . GLN A 1 208 ? -38.937 8.756 30.934 1.00 70.75 208 GLN A N 1
ATOM 1515 C CA . GLN A 1 208 ? -38.331 9.485 32.055 1.00 70.75 208 GLN A CA 1
ATOM 1516 C C . GLN A 1 208 ? -37.227 8.663 32.746 1.00 70.75 208 GLN A C 1
ATOM 1518 O O . GLN A 1 208 ? -36.217 9.212 33.205 1.00 70.75 208 GLN A O 1
ATOM 1523 N N . LEU A 1 209 ? -37.419 7.342 32.829 1.00 73.19 209 LEU A N 1
ATOM 1524 C CA . LEU A 1 209 ? -36.457 6.413 33.417 1.00 73.19 209 LEU A CA 1
ATOM 1525 C C . LEU A 1 209 ? -35.250 6.234 32.485 1.00 73.19 209 LEU A C 1
ATOM 1527 O O . LEU A 1 209 ? -34.105 6.257 32.947 1.00 73.19 209 LEU A O 1
ATOM 1531 N N . GLU A 1 210 ? -35.497 6.163 31.176 1.00 71.50 210 GLU A N 1
ATOM 1532 C CA . GLU A 1 210 ? -34.475 6.032 30.140 1.00 71.50 210 GLU A CA 1
ATOM 1533 C C . GLU A 1 210 ? -33.608 7.297 30.034 1.00 71.50 210 GLU A C 1
ATOM 1535 O O . GLU A 1 210 ? -32.380 7.198 30.005 1.00 71.50 210 GLU A O 1
ATOM 1540 N N . GLN A 1 211 ? -34.197 8.499 30.123 1.00 76.38 211 GLN A N 1
ATOM 1541 C CA . GLN A 1 211 ? -33.429 9.752 30.210 1.00 76.38 211 GLN A CA 1
ATOM 1542 C C . GLN A 1 211 ? -32.505 9.792 31.435 1.00 76.38 211 GLN A C 1
ATOM 1544 O O . GLN A 1 211 ? -31.350 10.219 31.338 1.00 76.38 211 GLN A O 1
ATOM 1549 N N . ARG A 1 212 ? -32.970 9.319 32.599 1.00 80.12 212 ARG A N 1
ATOM 1550 C CA . ARG A 1 212 ? -32.146 9.273 33.817 1.00 80.12 212 ARG A CA 1
ATOM 1551 C C . ARG A 1 212 ? -31.003 8.265 33.692 1.00 80.12 212 ARG A C 1
ATOM 1553 O O . ARG A 1 212 ? -29.876 8.581 34.073 1.00 80.12 212 ARG A O 1
ATOM 1560 N N . GLN A 1 213 ? -31.265 7.081 33.143 1.00 81.62 213 GLN A N 1
ATOM 1561 C CA . GLN A 1 213 ? -30.226 6.086 32.861 1.00 81.62 213 GLN A CA 1
ATOM 1562 C C . GLN A 1 213 ? -29.209 6.605 31.837 1.00 81.62 213 GLN A C 1
ATOM 1564 O O . GLN A 1 213 ? -28.002 6.415 32.009 1.00 81.62 213 GLN A O 1
ATOM 1569 N N . GLN A 1 214 ? -29.662 7.341 30.822 1.00 81.06 214 GLN A N 1
ATOM 1570 C CA . GLN A 1 214 ? -28.786 7.959 29.835 1.00 81.06 214 GLN A CA 1
ATOM 1571 C C . GLN A 1 214 ? -27.865 9.011 30.469 1.00 81.06 214 GLN A C 1
ATOM 1573 O O . GLN A 1 214 ? -26.660 8.980 30.221 1.00 81.06 214 GLN A O 1
ATOM 1578 N N . LEU A 1 215 ? -28.378 9.882 31.346 1.00 87.19 215 LEU A N 1
ATOM 1579 C CA . LEU A 1 215 ? -27.563 10.873 32.065 1.00 87.19 215 LEU A CA 1
ATOM 1580 C C . LEU A 1 215 ? -26.560 10.230 33.031 1.00 87.19 215 LEU A C 1
ATOM 1582 O O . LEU A 1 215 ? -25.411 10.673 33.112 1.00 87.19 215 LEU A O 1
ATOM 1586 N N . LEU A 1 216 ? -26.957 9.164 33.731 1.00 87.38 216 LEU A N 1
ATOM 1587 C CA . LEU A 1 216 ? -26.057 8.396 34.594 1.00 87.38 216 LEU A CA 1
ATOM 1588 C C . LEU A 1 216 ? -24.940 7.734 33.781 1.00 87.38 216 LEU A C 1
ATOM 1590 O O . LEU A 1 216 ? -23.769 7.891 34.119 1.00 87.38 216 LEU A O 1
ATOM 1594 N N . SER A 1 217 ? -25.278 7.086 32.663 1.00 85.50 217 SER A N 1
ATOM 1595 C CA . SER A 1 217 ? -24.285 6.469 31.776 1.00 85.50 217 SER A CA 1
ATOM 1596 C C . SER A 1 217 ? -23.360 7.508 31.128 1.00 85.50 217 SER A C 1
ATOM 1598 O O . SER A 1 217 ? -22.159 7.275 30.996 1.00 85.50 217 SER A O 1
ATOM 1600 N N . GLY A 1 218 ? -23.885 8.688 30.781 1.00 88.00 218 GLY A N 1
ATOM 1601 C CA . GLY A 1 218 ? -23.102 9.819 30.290 1.00 88.00 218 GLY A CA 1
ATOM 1602 C C . GLY A 1 218 ? -22.115 10.323 31.340 1.00 88.00 218 GLY A C 1
ATOM 1603 O O . GLY A 1 218 ? -20.938 10.513 31.038 1.00 88.00 218 GLY A O 1
ATOM 1604 N N . THR A 1 219 ? -22.565 10.446 32.590 1.00 91.06 219 THR A N 1
ATOM 1605 C CA . THR A 1 219 ? -21.737 10.876 33.727 1.00 91.06 219 THR A CA 1
ATOM 1606 C C . THR A 1 219 ? -20.658 9.843 34.060 1.00 91.06 219 THR A C 1
ATOM 1608 O O . THR A 1 219 ? -19.500 10.203 34.257 1.00 91.06 219 THR A O 1
ATOM 1611 N N . GLU A 1 220 ? -20.988 8.551 34.044 1.00 91.06 220 GLU A N 1
ATOM 1612 C CA . GLU A 1 220 ? -20.027 7.468 34.277 1.00 91.06 220 GLU A CA 1
ATOM 1613 C C . GLU A 1 220 ? -18.978 7.380 33.153 1.00 91.06 220 GLU A C 1
ATOM 1615 O O . GLU A 1 220 ? -17.785 7.189 33.407 1.00 91.06 220 GLU A O 1
ATOM 1620 N N . ARG A 1 221 ? -19.395 7.582 31.893 1.00 87.94 221 ARG A N 1
ATOM 1621 C CA . ARG A 1 221 ? -18.479 7.666 30.743 1.00 87.94 221 ARG A CA 1
ATOM 1622 C C . ARG A 1 221 ? -17.553 8.873 30.849 1.00 87.94 221 ARG A C 1
ATOM 1624 O O . ARG A 1 221 ? -16.363 8.718 30.584 1.00 87.94 221 ARG A O 1
ATOM 1631 N N . LEU A 1 222 ? -18.061 10.034 31.264 1.00 93.50 222 LEU A N 1
ATOM 1632 C CA . LEU A 1 222 ? -17.240 11.221 31.516 1.00 93.50 222 LEU A CA 1
ATOM 1633 C C . LEU A 1 222 ? -16.252 10.989 32.663 1.00 93.50 222 LEU A C 1
ATOM 1635 O O . LEU A 1 222 ? -15.081 11.326 32.515 1.00 93.50 222 LEU A O 1
ATOM 1639 N N . GLY A 1 223 ? -16.676 10.346 33.754 1.00 94.94 223 GLY A N 1
ATOM 1640 C CA . GLY A 1 223 ? -15.798 9.970 34.865 1.00 94.94 223 GLY A CA 1
ATOM 1641 C C . GLY A 1 223 ? -14.651 9.063 34.414 1.00 94.94 223 GLY A C 1
ATOM 1642 O O . GLY A 1 223 ? -13.482 9.381 34.632 1.00 94.94 223 GLY A O 1
ATOM 1643 N N . ARG A 1 224 ? -14.966 7.988 33.677 1.00 94.06 224 ARG A N 1
ATOM 1644 C CA . ARG A 1 224 ? -13.952 7.098 33.086 1.00 94.06 224 ARG A CA 1
ATOM 1645 C C . ARG A 1 224 ? -13.056 7.813 32.076 1.00 94.06 224 ARG A C 1
ATOM 1647 O O . ARG A 1 224 ? -11.862 7.534 32.030 1.00 94.06 224 ARG A O 1
ATOM 1654 N N . SER A 1 225 ? -13.601 8.718 31.264 1.00 94.19 225 SER A N 1
ATOM 1655 C CA . SER A 1 225 ? -12.816 9.504 30.307 1.00 94.19 225 SER A CA 1
ATOM 1656 C C . SER A 1 225 ? -11.856 10.456 31.017 1.00 94.19 225 SER A C 1
ATOM 1658 O O . SER A 1 225 ? -10.699 10.546 30.629 1.00 94.19 225 SER A O 1
ATOM 1660 N N . SER A 1 226 ? -12.312 11.132 32.072 1.00 96.19 226 SER A N 1
ATOM 1661 C CA . SER A 1 226 ? -11.494 12.043 32.874 1.00 96.19 226 SER A CA 1
ATOM 1662 C C . SER A 1 226 ? -10.341 11.302 33.551 1.00 96.19 226 SER A C 1
ATOM 1664 O O . SER A 1 226 ? -9.187 11.706 33.429 1.00 96.19 226 SER A O 1
ATOM 1666 N N . GLN A 1 227 ? -10.623 10.145 34.158 1.00 96.50 227 GLN A N 1
ATOM 1667 C CA . GLN A 1 227 ? -9.592 9.297 34.758 1.00 96.50 227 GLN A CA 1
ATOM 1668 C C . GLN A 1 227 ? -8.567 8.815 33.721 1.00 96.50 227 GLN A C 1
ATOM 1670 O O . GLN A 1 227 ? -7.367 8.842 33.978 1.00 96.50 227 GLN A O 1
ATOM 1675 N N . ARG A 1 228 ? -9.018 8.419 32.522 1.00 94.75 228 ARG A N 1
ATOM 1676 C CA . ARG A 1 228 ? -8.118 8.040 31.421 1.00 94.75 228 ARG A CA 1
ATOM 1677 C C . ARG A 1 228 ? -7.268 9.207 30.932 1.00 94.75 228 ARG A C 1
ATOM 1679 O O . ARG A 1 228 ? -6.114 8.987 30.592 1.00 94.75 228 ARG A O 1
ATOM 1686 N N . LEU A 1 229 ? -7.812 10.424 30.893 1.00 95.88 229 LEU A N 1
ATOM 1687 C CA . LEU A 1 229 ? -7.053 11.618 30.518 1.00 95.88 229 LEU A CA 1
ATOM 1688 C C . LEU A 1 229 ? -5.974 11.946 31.553 1.00 95.88 229 LEU A C 1
ATOM 1690 O O . LEU A 1 229 ? -4.842 12.218 31.168 1.00 95.88 229 LEU A O 1
ATOM 1694 N N . GLN A 1 230 ? -6.291 11.858 32.847 1.00 97.06 230 GLN A N 1
ATOM 1695 C CA . GLN A 1 230 ? -5.306 12.040 33.918 1.00 97.06 230 GLN A CA 1
ATOM 1696 C C . GLN A 1 230 ? -4.194 10.986 33.850 1.00 97.06 230 GLN A C 1
ATOM 1698 O O . GLN A 1 230 ? -3.015 11.326 33.933 1.00 97.06 230 GLN A O 1
ATOM 1703 N N . GLU A 1 231 ? -4.557 9.722 33.628 1.00 97.06 231 GLU A N 1
ATOM 1704 C CA . GLU A 1 231 ? -3.582 8.642 33.459 1.00 97.06 231 GLU A CA 1
ATOM 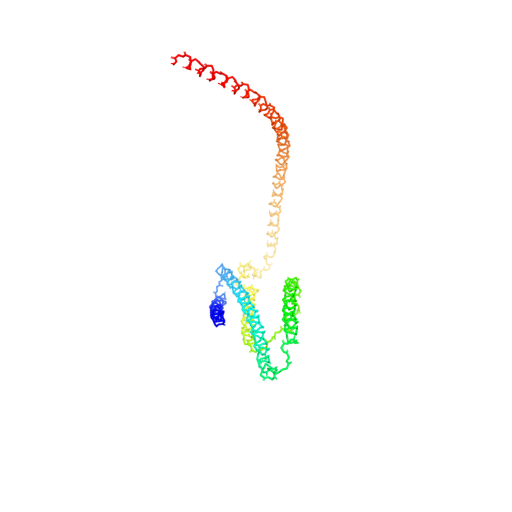1705 C C . GLU A 1 231 ? -2.729 8.843 32.197 1.00 97.06 231 GLU A C 1
ATOM 1707 O O . GLU A 1 231 ? -1.509 8.718 32.238 1.00 97.06 231 GLU A O 1
ATOM 1712 N N . SER A 1 232 ? -3.346 9.248 31.083 1.00 95.69 232 SER A N 1
ATOM 1713 C CA . SER A 1 232 ? -2.628 9.559 29.845 1.00 95.69 232 SER A CA 1
ATOM 1714 C C . SER A 1 232 ? -1.650 10.715 30.027 1.00 95.69 232 SER A C 1
ATOM 1716 O O . SER A 1 232 ? -0.561 10.672 29.463 1.00 95.69 232 SER A O 1
ATOM 1718 N N . GLN A 1 233 ? -2.016 11.744 30.792 1.00 97.00 233 GLN A N 1
ATOM 1719 C CA . GLN A 1 233 ? -1.128 12.865 31.087 1.00 97.00 233 GLN A CA 1
ATOM 1720 C C . GLN A 1 233 ? 0.062 12.413 31.937 1.00 97.00 233 GLN A C 1
ATOM 1722 O O . GLN A 1 233 ? 1.194 12.803 31.663 1.00 97.00 233 GLN A O 1
ATOM 1727 N N . ARG A 1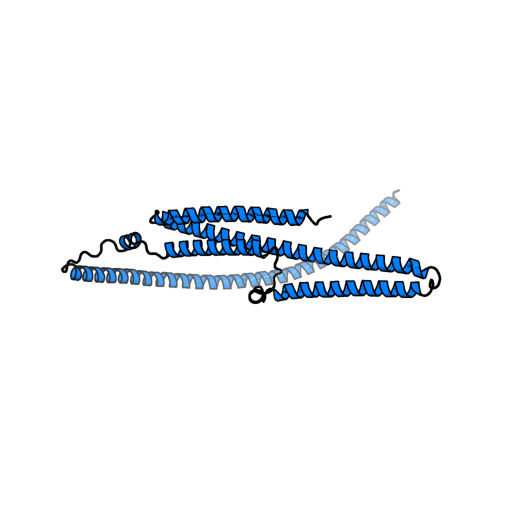 234 ? -0.177 11.560 32.938 1.00 97.19 234 ARG A N 1
ATOM 1728 C CA . ARG A 1 234 ? 0.885 10.985 33.767 1.00 97.19 234 ARG A CA 1
ATOM 1729 C C . ARG A 1 234 ? 1.877 10.176 32.930 1.00 97.19 234 ARG A C 1
ATOM 1731 O O . ARG A 1 234 ? 3.075 10.419 33.022 1.00 97.19 234 ARG A O 1
ATOM 1738 N N . ILE A 1 235 ? 1.379 9.264 32.096 1.00 97.25 235 ILE A N 1
ATOM 1739 C CA . ILE A 1 235 ? 2.218 8.433 31.220 1.00 97.25 235 ILE A CA 1
ATOM 1740 C C . ILE A 1 235 ? 2.962 9.303 30.198 1.00 97.25 235 ILE A C 1
ATOM 1742 O O . ILE A 1 235 ? 4.127 9.042 29.901 1.00 97.25 235 ILE A O 1
ATOM 1746 N N . ALA A 1 236 ? 2.326 10.356 29.674 1.00 96.81 236 ALA A N 1
ATOM 1747 C CA . ALA A 1 236 ? 2.975 11.286 28.752 1.00 96.81 236 ALA A CA 1
ATOM 1748 C C . ALA A 1 236 ? 4.156 12.015 29.410 1.00 96.81 236 ALA A C 1
ATOM 1750 O O . ALA A 1 236 ? 5.223 12.079 28.808 1.00 96.81 236 ALA A O 1
ATOM 1751 N N . LEU A 1 237 ? 3.999 12.492 30.649 1.00 97.25 237 LEU A N 1
ATOM 1752 C CA . LEU A 1 237 ? 5.085 13.122 31.408 1.00 97.25 237 LEU A CA 1
ATOM 1753 C C . LEU A 1 237 ? 6.217 12.135 31.727 1.00 97.25 237 LEU A C 1
ATOM 1755 O O . LEU A 1 237 ? 7.389 12.478 31.602 1.00 97.25 237 LEU A O 1
ATOM 1759 N N . GLU A 1 238 ? 5.883 10.895 32.090 1.00 97.44 238 GLU A N 1
ATOM 1760 C CA . GLU A 1 238 ? 6.876 9.832 32.290 1.00 97.44 238 GLU A CA 1
ATOM 1761 C C . GLU A 1 238 ? 7.643 9.533 30.990 1.00 97.44 238 GLU A C 1
ATOM 1763 O O . GLU A 1 238 ? 8.868 9.416 30.991 1.00 97.44 238 GLU A O 1
ATOM 1768 N N . THR A 1 239 ? 6.938 9.496 29.857 1.00 96.00 239 THR A N 1
ATOM 1769 C CA . THR A 1 239 ? 7.540 9.285 28.534 1.00 96.00 239 THR A CA 1
ATOM 1770 C C . THR A 1 239 ? 8.419 10.465 28.117 1.00 96.00 239 THR A C 1
ATOM 1772 O O . THR A 1 239 ? 9.496 10.255 27.562 1.00 96.00 239 THR A O 1
ATOM 1775 N N . GLU A 1 240 ? 8.007 11.701 28.408 1.00 96.94 240 GLU A N 1
ATOM 1776 C CA . GLU A 1 240 ? 8.813 12.905 28.182 1.00 96.94 240 GLU A CA 1
ATOM 1777 C C . GLU A 1 240 ? 10.104 12.861 29.005 1.00 96.94 240 GLU A C 1
ATOM 1779 O O . GLU A 1 240 ? 11.183 13.123 28.475 1.00 96.94 240 GLU A O 1
ATOM 1784 N N . GLN A 1 241 ? 10.017 12.452 30.271 1.00 97.38 241 GLN A N 1
ATOM 1785 C CA . GLN A 1 241 ? 11.179 12.309 31.141 1.00 97.38 241 GLN A CA 1
ATOM 1786 C C . GLN A 1 241 ? 12.158 11.242 30.626 1.00 97.38 241 GLN A C 1
ATOM 1788 O O . GLN A 1 241 ? 13.361 11.501 30.562 1.00 97.38 241 GLN A O 1
ATOM 1793 N N . ILE A 1 242 ? 11.661 10.069 30.213 1.00 97.62 242 ILE A N 1
ATOM 1794 C CA . ILE A 1 242 ? 12.487 9.010 29.604 1.00 97.62 242 ILE A CA 1
ATOM 1795 C C . ILE A 1 242 ? 13.104 9.501 28.280 1.00 97.62 242 ILE A C 1
ATOM 1797 O O . ILE A 1 242 ? 14.280 9.258 27.990 1.00 97.62 242 ILE A O 1
ATOM 1801 N N . GLY A 1 243 ? 12.338 10.238 27.473 1.00 96.81 243 GLY A N 1
ATOM 1802 C CA . GLY A 1 243 ? 12.822 10.872 26.246 1.00 96.81 243 GLY A CA 1
ATOM 1803 C C . GLY A 1 243 ? 13.954 11.868 26.514 1.00 96.81 243 GLY A C 1
ATOM 1804 O O . GLY A 1 243 ? 14.988 11.839 25.847 1.00 96.81 243 GLY A O 1
ATOM 1805 N N . ALA A 1 244 ? 13.813 12.702 27.542 1.00 97.19 244 ALA A N 1
ATOM 1806 C CA . ALA A 1 244 ? 14.847 13.644 27.951 1.00 97.19 244 ALA A CA 1
ATOM 1807 C C . ALA A 1 244 ? 16.129 12.933 28.423 1.00 97.19 244 ALA A C 1
ATOM 1809 O O . ALA A 1 244 ? 17.224 13.330 28.019 1.00 97.19 244 ALA A O 1
ATOM 1810 N N . SER A 1 245 ? 16.021 11.857 29.216 1.00 96.81 245 SER A N 1
ATOM 1811 C CA . SER A 1 245 ? 17.199 11.090 29.652 1.00 96.81 245 SER A CA 1
ATOM 1812 C C . SER A 1 245 ? 17.893 10.369 28.496 1.00 96.81 245 SER A C 1
ATOM 1814 O O . SER A 1 245 ? 19.114 10.408 28.396 1.00 96.81 245 SER A O 1
ATOM 1816 N N . THR A 1 246 ? 17.134 9.775 27.572 1.00 96.19 246 THR A N 1
ATOM 1817 C CA . THR A 1 246 ? 17.716 9.094 26.402 1.00 96.19 246 THR A CA 1
ATOM 1818 C C . THR A 1 246 ? 18.432 10.069 25.466 1.00 96.19 246 THR A C 1
ATOM 1820 O O . THR A 1 246 ? 19.504 9.750 24.957 1.00 96.19 246 THR A O 1
ATOM 1823 N N . LEU A 1 247 ? 17.904 11.283 25.273 1.00 97.06 247 LEU A N 1
ATOM 1824 C CA . LEU A 1 247 ? 18.601 12.342 24.535 1.00 97.06 247 LEU A CA 1
ATOM 1825 C C . LEU A 1 247 ? 19.916 12.752 25.211 1.00 97.06 247 LEU A C 1
ATOM 1827 O O . LEU A 1 247 ? 20.918 12.952 24.519 1.00 97.06 247 LEU A O 1
ATOM 1831 N N . ALA A 1 248 ? 19.933 12.848 26.543 1.00 97.19 248 ALA A N 1
ATOM 1832 C CA . ALA A 1 248 ? 21.154 13.121 27.298 1.00 97.19 248 ALA A CA 1
ATOM 1833 C C . ALA A 1 248 ? 22.191 11.993 27.128 1.00 97.19 248 ALA A C 1
ATOM 1835 O O . ALA A 1 248 ? 23.359 12.270 26.842 1.00 97.19 248 ALA A O 1
ATOM 1836 N N . ASP A 1 249 ? 21.758 10.731 27.199 1.00 97.44 249 ASP A N 1
ATOM 1837 C CA . ASP A 1 249 ? 22.620 9.563 26.990 1.00 97.44 249 ASP A CA 1
ATOM 1838 C C . ASP A 1 249 ? 23.189 9.519 25.568 1.00 97.44 249 ASP A C 1
ATOM 1840 O O . ASP A 1 249 ? 24.388 9.307 25.384 1.00 97.44 249 ASP A O 1
ATOM 1844 N N . LEU A 1 250 ? 22.362 9.773 24.548 1.00 96.56 250 LEU A N 1
ATOM 1845 C CA . LEU A 1 250 ? 22.806 9.843 23.153 1.00 96.56 250 LEU A CA 1
ATOM 1846 C C . LEU A 1 250 ? 23.834 10.958 22.942 1.00 96.56 250 LEU A C 1
ATOM 1848 O O . LEU A 1 250 ? 24.802 10.778 22.199 1.00 96.56 250 LEU A O 1
ATOM 1852 N N . HIS A 1 251 ? 23.665 12.099 23.613 1.00 96.19 251 HIS A N 1
ATOM 1853 C CA . HIS A 1 251 ? 24.640 13.182 23.568 1.00 96.19 251 HIS A CA 1
ATOM 1854 C C . HIS A 1 251 ? 25.987 12.757 24.176 1.00 96.19 251 HIS A C 1
ATOM 1856 O O . HIS A 1 251 ? 27.041 12.986 23.575 1.00 96.19 251 HIS A O 1
ATOM 1862 N N . GLN A 1 252 ? 25.966 12.068 25.322 1.00 96.75 252 GLN A N 1
ATOM 1863 C CA . GLN A 1 252 ? 27.174 11.519 25.937 1.00 96.75 252 GLN A CA 1
ATOM 1864 C C . GLN A 1 252 ? 27.831 10.453 25.047 1.00 96.75 252 GLN A C 1
ATOM 1866 O O . GLN A 1 252 ? 29.043 10.495 24.823 1.00 96.75 252 GLN A O 1
ATOM 1871 N N . GLN A 1 253 ? 27.048 9.526 24.492 1.00 96.06 253 GLN A N 1
ATOM 1872 C CA . GLN A 1 253 ? 27.538 8.486 23.584 1.00 96.06 253 GLN A CA 1
ATOM 1873 C C . GLN A 1 253 ? 28.186 9.079 22.336 1.00 96.06 253 GLN A C 1
ATOM 1875 O O . GLN A 1 253 ? 29.250 8.621 21.922 1.00 96.06 253 GLN A O 1
ATOM 1880 N N . ARG A 1 254 ? 27.599 10.137 21.765 1.00 97.06 254 ARG A N 1
ATOM 1881 C CA . ARG A 1 254 ? 28.203 10.866 20.648 1.00 97.06 254 ARG A CA 1
ATOM 1882 C C . ARG A 1 254 ? 29.579 11.414 21.021 1.00 97.06 254 ARG A C 1
ATOM 1884 O O . ARG A 1 254 ? 30.512 11.251 20.242 1.00 97.06 254 ARG A O 1
ATOM 1891 N N . SER A 1 255 ? 29.726 12.015 22.202 1.00 95.81 255 SER A N 1
ATOM 1892 C CA . SER A 1 255 ? 31.028 12.509 22.672 1.00 95.81 255 SER A CA 1
ATOM 1893 C C . SER A 1 255 ? 32.059 11.380 22.795 1.00 95.81 255 SER A C 1
ATOM 1895 O O . SER A 1 255 ? 33.203 11.534 22.361 1.00 95.81 255 SER A O 1
ATOM 1897 N N . VAL A 1 256 ? 31.653 10.214 23.316 1.00 95.25 256 VAL A N 1
ATOM 1898 C CA . VAL A 1 256 ? 32.511 9.019 23.377 1.00 95.25 256 VAL A CA 1
ATOM 1899 C C . VAL A 1 256 ? 32.918 8.572 21.974 1.00 95.25 256 VAL A C 1
ATOM 1901 O O . VAL A 1 256 ? 34.104 8.364 21.735 1.00 95.25 256 VAL A O 1
ATOM 1904 N N . LEU A 1 257 ? 31.977 8.492 21.030 1.00 94.38 257 LEU A N 1
ATOM 1905 C CA . LEU A 1 257 ? 32.262 8.089 19.654 1.00 94.38 257 LEU A CA 1
ATOM 1906 C C . LEU A 1 257 ? 33.204 9.075 18.954 1.00 94.38 257 LEU A C 1
ATOM 1908 O O . LEU A 1 257 ? 34.156 8.647 18.308 1.00 94.38 257 LEU A O 1
ATOM 1912 N N . GLU A 1 258 ? 32.990 10.382 19.113 1.00 95.94 258 GLU A N 1
ATOM 1913 C CA . GLU A 1 258 ? 33.875 11.415 18.567 1.00 95.94 258 GLU A CA 1
ATOM 1914 C C . GLU A 1 258 ? 35.292 11.301 19.155 1.00 95.94 258 GLU A C 1
ATOM 1916 O O . GLU A 1 258 ? 36.280 11.432 18.429 1.00 95.94 258 GLU A O 1
ATOM 1921 N N . ASN A 1 259 ? 35.419 10.990 20.449 1.00 94.88 259 ASN A N 1
ATOM 1922 C CA . ASN A 1 259 ? 36.712 10.749 21.091 1.00 94.88 259 ASN A CA 1
ATOM 1923 C C . ASN A 1 259 ? 37.393 9.479 20.572 1.00 94.88 259 ASN A C 1
ATOM 1925 O O . ASN A 1 259 ? 38.572 9.525 20.218 1.00 94.88 259 ASN A O 1
ATOM 1929 N N . THR A 1 260 ? 36.664 8.365 20.479 1.00 94.12 260 THR A N 1
ATOM 1930 C CA . THR A 1 260 ? 37.181 7.108 19.927 1.00 94.12 260 THR A CA 1
ATOM 1931 C C . THR A 1 260 ? 37.603 7.284 18.474 1.00 94.12 260 THR A C 1
ATOM 1933 O O . THR A 1 260 ? 38.681 6.836 18.097 1.00 94.12 260 THR A O 1
ATOM 1936 N N . HIS A 1 261 ? 36.810 7.997 17.676 1.00 95.31 261 HIS A N 1
ATOM 1937 C CA . HIS A 1 261 ? 37.119 8.291 16.282 1.00 95.31 261 HIS A CA 1
ATOM 1938 C C . HIS A 1 261 ? 38.382 9.153 16.149 1.00 95.31 261 HIS A C 1
ATOM 1940 O O . HIS A 1 261 ? 39.271 8.823 15.367 1.00 95.31 261 HIS A O 1
ATOM 1946 N N . ARG A 1 262 ? 38.522 10.214 16.961 1.00 94.12 262 ARG A N 1
ATOM 1947 C CA . ARG A 1 262 ? 39.759 11.016 17.008 1.00 94.12 262 ARG A CA 1
ATOM 1948 C C . ARG A 1 262 ? 40.974 10.176 17.400 1.00 94.12 262 ARG A C 1
ATOM 1950 O O . ARG A 1 262 ? 42.024 10.314 16.779 1.00 94.12 262 ARG A O 1
ATOM 1957 N N . ASN A 1 263 ? 40.828 9.294 18.388 1.00 90.75 263 ASN A N 1
ATOM 1958 C CA . ASN A 1 263 ? 41.906 8.409 18.822 1.00 90.75 263 ASN A CA 1
ATOM 1959 C C . ASN A 1 263 ? 42.289 7.390 17.735 1.00 90.75 263 ASN A C 1
ATOM 1961 O O . ASN A 1 263 ? 43.473 7.155 17.520 1.00 90.75 263 ASN A O 1
ATOM 1965 N N . LEU A 1 264 ? 41.318 6.824 17.010 1.00 91.06 264 LEU A N 1
ATOM 1966 C CA . LEU A 1 264 ? 41.589 5.912 15.894 1.00 91.06 264 LEU A CA 1
ATOM 1967 C C . LEU A 1 264 ? 42.350 6.609 14.763 1.00 91.06 264 LEU A C 1
ATOM 1969 O O . LEU A 1 264 ? 43.375 6.089 14.335 1.00 91.06 264 LEU A O 1
ATOM 1973 N N . LEU A 1 265 ? 41.937 7.815 14.358 1.00 90.25 265 LEU A N 1
ATOM 1974 C CA . LEU A 1 265 ? 42.666 8.594 13.346 1.00 90.25 265 LEU A CA 1
ATOM 1975 C C . LEU A 1 265 ? 44.103 8.914 13.787 1.00 90.25 265 LEU A C 1
ATOM 1977 O O . LEU A 1 265 ? 45.037 8.874 12.987 1.00 90.25 265 LEU A O 1
ATOM 1981 N N . GLN A 1 266 ? 44.309 9.205 15.074 1.00 88.31 266 GLN A N 1
ATOM 1982 C CA . GLN A 1 266 ? 45.652 9.415 15.614 1.00 88.31 266 GLN A CA 1
ATOM 1983 C C . GLN A 1 266 ? 46.465 8.107 15.649 1.00 88.31 266 GLN A C 1
ATOM 1985 O O . GLN A 1 266 ? 47.658 8.110 15.336 1.00 88.31 266 GLN A O 1
ATOM 1990 N N . SER A 1 267 ? 45.823 6.988 15.997 1.00 86.56 267 SER A N 1
ATOM 1991 C CA . SER A 1 267 ? 46.418 5.650 16.017 1.00 86.56 267 SER A CA 1
ATOM 1992 C C . SER A 1 267 ? 46.868 5.204 14.625 1.00 86.56 267 SER A C 1
ATOM 1994 O O . SER A 1 267 ? 47.995 4.731 14.492 1.00 86.56 267 SER A O 1
ATOM 1996 N N . GLU A 1 268 ? 46.074 5.447 13.578 1.00 88.50 268 GLU A N 1
ATOM 1997 C CA . GLU A 1 268 ? 46.468 5.192 12.184 1.00 88.50 268 GLU A CA 1
ATOM 1998 C C . GLU A 1 268 ? 47.769 5.923 11.813 1.00 88.50 268 G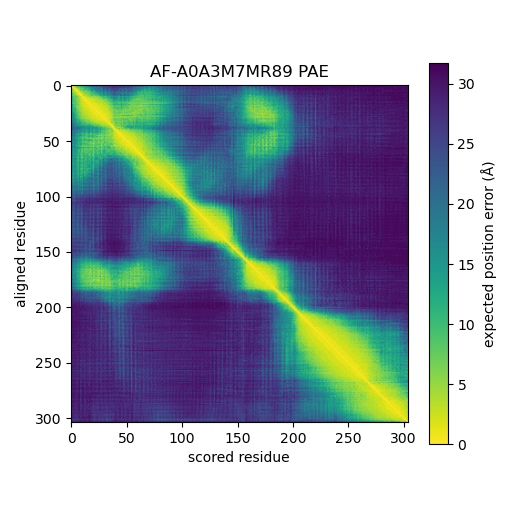LU A C 1
ATOM 2000 O O . GLU A 1 268 ? 48.667 5.333 11.209 1.00 88.50 268 GLU A O 1
ATOM 2005 N N . GLY A 1 269 ? 47.939 7.169 12.267 1.00 85.50 269 GLY A N 1
ATOM 2006 C CA . GLY A 1 269 ? 49.182 7.923 12.080 1.00 85.50 269 GLY A CA 1
ATOM 2007 C C . GLY A 1 269 ? 50.390 7.320 12.815 1.00 85.50 269 GLY A C 1
ATOM 2008 O O . GLY A 1 269 ? 51.510 7.324 12.290 1.00 85.50 269 GLY A O 1
ATOM 2009 N N . TYR A 1 270 ? 50.193 6.767 14.018 1.00 85.56 270 TYR A N 1
ATOM 2010 C CA . TYR A 1 270 ? 51.251 6.046 14.736 1.00 85.56 270 TYR A CA 1
ATOM 2011 C C . TYR A 1 270 ? 51.583 4.697 14.091 1.00 85.56 270 TYR A C 1
ATOM 2013 O O . TYR A 1 270 ? 52.760 4.325 14.051 1.00 85.56 270 TYR A O 1
ATOM 2021 N N . VAL A 1 271 ? 50.589 3.976 13.566 1.00 85.81 271 VAL A N 1
ATOM 2022 C CA . VAL A 1 271 ? 50.788 2.717 12.833 1.00 85.81 271 VAL A CA 1
ATOM 2023 C C . VAL A 1 271 ? 51.584 2.962 11.555 1.00 85.81 271 VAL A C 1
ATOM 2025 O O . VAL A 1 271 ? 52.578 2.272 11.345 1.00 85.81 271 VAL A O 1
ATOM 2028 N N . ASP A 1 272 ? 51.252 3.982 10.757 1.00 88.00 272 ASP A N 1
ATOM 2029 C CA . ASP A 1 272 ? 52.011 4.311 9.540 1.00 88.00 272 ASP A CA 1
ATOM 2030 C C . ASP A 1 272 ? 53.479 4.651 9.856 1.00 88.00 272 ASP A C 1
ATOM 2032 O O . ASP A 1 272 ? 54.418 4.116 9.251 1.00 88.00 272 ASP A O 1
ATOM 2036 N N . ARG A 1 273 ? 53.710 5.452 10.907 1.00 85.25 273 ARG A N 1
ATOM 2037 C CA . ARG A 1 273 ? 55.068 5.749 11.385 1.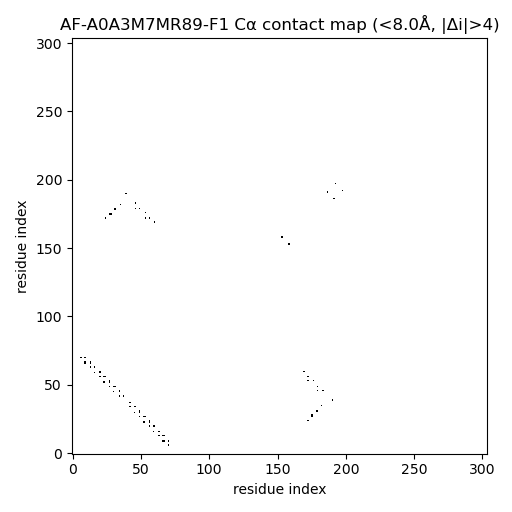00 85.25 273 ARG A CA 1
ATOM 2038 C C . ARG A 1 273 ? 55.792 4.485 11.863 1.00 85.25 273 ARG A C 1
ATOM 2040 O O . ARG A 1 273 ? 56.979 4.337 11.572 1.00 85.25 273 ARG A O 1
ATOM 2047 N N . SER A 1 274 ? 55.097 3.574 12.543 1.00 85.50 274 SER A N 1
ATOM 2048 C CA . SER A 1 274 ? 55.660 2.311 13.043 1.00 85.50 274 SER A CA 1
ATOM 2049 C C . SER A 1 274 ? 55.975 1.324 11.912 1.00 85.50 274 SER A C 1
ATOM 2051 O O . SER A 1 274 ? 56.999 0.647 11.943 1.00 85.50 274 SER A O 1
ATOM 2053 N N . VAL A 1 275 ? 55.160 1.277 10.854 1.00 85.56 275 VAL A N 1
ATOM 2054 C CA . VAL A 1 275 ? 55.449 0.497 9.640 1.00 85.56 275 VAL A CA 1
ATOM 2055 C C . VAL A 1 275 ? 56.674 1.066 8.923 1.00 85.56 275 VAL A C 1
ATOM 2057 O O . VAL A 1 275 ? 57.541 0.310 8.474 1.00 85.56 275 VAL A O 1
ATOM 2060 N N . LYS A 1 276 ? 56.808 2.396 8.860 1.00 88.88 276 LYS A N 1
ATOM 2061 C CA . LYS A 1 276 ? 57.979 3.054 8.267 1.00 88.88 276 LYS A CA 1
ATOM 2062 C C . LYS A 1 276 ? 59.271 2.745 9.028 1.00 88.88 276 LYS A C 1
ATOM 2064 O O . LYS A 1 276 ? 60.292 2.478 8.389 1.00 88.88 276 LYS A O 1
ATOM 2069 N N . THR A 1 277 ? 59.243 2.736 10.363 1.00 86.94 277 THR A N 1
ATOM 2070 C CA . THR A 1 277 ? 60.415 2.372 11.178 1.00 86.94 277 THR A CA 1
ATOM 2071 C C . THR A 1 277 ? 60.747 0.886 11.061 1.00 86.94 277 THR A C 1
ATOM 2073 O O . THR A 1 277 ? 61.907 0.551 10.815 1.00 86.94 277 THR A O 1
ATOM 2076 N N . LEU A 1 278 ? 59.747 -0.002 11.122 1.00 87.50 278 LEU A N 1
ATOM 2077 C CA . LEU A 1 278 ? 59.937 -1.444 10.934 1.00 87.50 278 LEU A CA 1
ATOM 2078 C C . LEU A 1 278 ? 60.511 -1.775 9.557 1.00 87.50 278 LEU A C 1
ATOM 2080 O O . LEU A 1 278 ? 61.423 -2.589 9.457 1.00 87.50 278 LEU A O 1
ATOM 2084 N N . ARG A 1 279 ? 60.053 -1.115 8.487 1.00 86.94 279 ARG A N 1
ATOM 2085 C CA . ARG A 1 279 ? 60.612 -1.312 7.140 1.00 86.94 279 ARG A CA 1
ATOM 2086 C C . ARG A 1 279 ? 62.068 -0.841 7.044 1.00 86.94 279 ARG A C 1
ATOM 2088 O O . ARG A 1 279 ? 62.856 -1.445 6.317 1.00 86.94 279 ARG A O 1
ATOM 2095 N N . GLY A 1 280 ? 62.440 0.197 7.797 1.00 84.38 280 GLY A N 1
ATOM 2096 C CA . GLY A 1 280 ? 63.833 0.617 7.973 1.00 84.38 280 GLY A CA 1
ATOM 2097 C C . GLY A 1 280 ? 64.684 -0.445 8.677 1.00 84.38 280 GLY A C 1
ATOM 2098 O O . GLY A 1 280 ? 65.772 -0.766 8.201 1.00 84.38 280 GLY A O 1
ATOM 2099 N N . MET A 1 281 ? 64.160 -1.045 9.750 1.00 86.62 281 MET A N 1
ATOM 2100 C CA . MET A 1 281 ? 64.825 -2.133 10.481 1.00 86.62 281 MET A CA 1
ATOM 2101 C C . MET A 1 281 ? 64.915 -3.427 9.663 1.00 86.62 281 MET A C 1
ATOM 2103 O O . MET A 1 281 ? 65.948 -4.083 9.649 1.00 86.62 281 MET A O 1
ATOM 2107 N N . ALA A 1 282 ? 63.874 -3.788 8.913 1.00 85.56 282 ALA A N 1
ATOM 2108 C CA . ALA A 1 282 ? 63.899 -4.963 8.046 1.00 85.56 282 ALA A CA 1
ATOM 2109 C C . ALA A 1 282 ? 65.005 -4.852 6.986 1.00 85.56 282 ALA A C 1
ATOM 2111 O O . ALA A 1 282 ? 65.678 -5.836 6.688 1.00 85.56 282 ALA A O 1
ATOM 2112 N N . ARG A 1 283 ? 65.247 -3.643 6.458 1.00 87.94 283 ARG A N 1
ATOM 2113 C CA . ARG A 1 283 ? 66.353 -3.396 5.528 1.00 87.94 283 ARG A CA 1
ATOM 2114 C C . ARG A 1 283 ? 67.714 -3.612 6.193 1.00 87.94 283 ARG A C 1
ATOM 2116 O O . ARG A 1 283 ? 68.566 -4.254 5.586 1.00 87.94 283 ARG A O 1
ATOM 2123 N N . SER A 1 284 ? 67.930 -3.104 7.408 1.00 86.81 284 SER A N 1
ATOM 2124 C CA . SER A 1 284 ? 69.207 -3.311 8.105 1.00 86.81 284 SER A CA 1
ATOM 2125 C C . SER A 1 284 ? 69.427 -4.782 8.460 1.00 86.81 284 SER A C 1
ATOM 2127 O O . SER A 1 284 ? 70.518 -5.300 8.239 1.00 86.81 284 SER A O 1
ATOM 2129 N N . ILE A 1 285 ? 68.386 -5.483 8.911 1.00 90.06 285 ILE A N 1
ATOM 2130 C CA . ILE A 1 285 ? 68.444 -6.922 9.195 1.00 90.06 285 ILE A CA 1
ATOM 2131 C C . ILE A 1 285 ? 68.753 -7.712 7.916 1.00 90.06 285 ILE A C 1
ATOM 2133 O O . ILE A 1 285 ? 69.636 -8.567 7.934 1.00 90.06 285 ILE A O 1
ATOM 2137 N N . ALA A 1 286 ? 68.104 -7.398 6.789 1.00 91.12 286 ALA A N 1
ATOM 2138 C CA . ALA A 1 286 ? 68.381 -8.053 5.510 1.00 91.12 286 ALA A CA 1
ATOM 2139 C C . ALA A 1 286 ? 69.857 -7.902 5.099 1.00 91.12 286 ALA A C 1
ATOM 2141 O O . ALA A 1 286 ? 70.497 -8.892 4.753 1.00 91.12 286 ALA A O 1
ATOM 2142 N N . ILE A 1 287 ? 70.431 -6.699 5.227 1.00 92.44 287 ILE A N 1
ATOM 2143 C CA . ILE A 1 287 ? 71.859 -6.458 4.953 1.00 92.44 287 ILE A CA 1
ATOM 2144 C C . ILE A 1 287 ? 72.745 -7.334 5.852 1.00 92.44 287 ILE A C 1
ATOM 2146 O O . ILE A 1 287 ? 73.658 -7.994 5.357 1.00 92.44 287 ILE A O 1
ATOM 2150 N N . ILE A 1 288 ? 72.456 -7.380 7.156 1.00 93.50 288 ILE A N 1
ATOM 2151 C CA . ILE A 1 288 ? 73.225 -8.182 8.119 1.00 93.50 288 ILE A CA 1
ATOM 2152 C C . ILE A 1 288 ? 73.141 -9.677 7.773 1.00 93.50 288 ILE A C 1
ATOM 2154 O O . ILE A 1 288 ? 74.167 -10.354 7.746 1.00 93.50 288 ILE A O 1
ATOM 2158 N N . THR A 1 289 ? 71.952 -10.200 7.458 1.00 93.69 289 THR A N 1
ATOM 2159 C CA . THR A 1 289 ? 71.774 -11.628 7.121 1.00 93.69 289 THR A CA 1
ATOM 2160 C C . THR A 1 289 ? 72.526 -12.041 5.854 1.00 93.69 289 THR A C 1
ATOM 2162 O O . THR A 1 289 ? 73.181 -13.084 5.849 1.00 93.69 289 THR A O 1
ATOM 2165 N N . VAL A 1 290 ? 72.509 -11.208 4.805 1.00 94.88 290 VAL A N 1
ATOM 2166 C CA . VAL A 1 290 ? 73.284 -11.449 3.575 1.00 94.88 290 VAL A CA 1
ATOM 2167 C C . VAL A 1 290 ? 74.787 -11.452 3.867 1.00 94.88 290 VAL A C 1
ATOM 2169 O O . VAL A 1 290 ? 75.503 -12.325 3.379 1.00 94.88 290 VAL A O 1
ATOM 2172 N N . LEU A 1 291 ? 75.268 -10.521 4.697 1.00 94.75 291 LEU A N 1
ATOM 2173 C CA . LEU A 1 291 ? 76.679 -10.437 5.077 1.00 94.75 291 LEU A CA 1
ATOM 2174 C C . LEU A 1 291 ? 77.148 -11.685 5.839 1.00 94.75 291 LEU A C 1
ATOM 2176 O O . LEU A 1 291 ? 78.212 -12.224 5.540 1.00 94.75 291 LEU A O 1
ATOM 2180 N N . VAL A 1 292 ? 76.337 -12.189 6.772 1.00 95.12 292 VAL A N 1
ATOM 2181 C CA . VAL A 1 292 ? 76.640 -13.424 7.513 1.00 95.12 292 VAL A CA 1
ATOM 2182 C C . VAL A 1 292 ? 76.713 -14.634 6.576 1.00 95.12 292 VAL A C 1
ATOM 2184 O O . VAL A 1 292 ? 77.655 -15.421 6.672 1.00 95.12 292 VAL A O 1
ATOM 2187 N N . LEU A 1 293 ? 75.773 -14.768 5.632 1.00 94.81 293 LEU A N 1
ATOM 2188 C CA . LEU A 1 293 ? 75.794 -15.856 4.646 1.00 94.81 293 LEU A CA 1
ATOM 2189 C C . LEU A 1 293 ? 77.037 -15.815 3.752 1.00 94.81 293 LEU A C 1
ATOM 2191 O O . LEU A 1 293 ? 77.629 -16.859 3.479 1.00 94.81 293 LEU A O 1
ATOM 2195 N N . LEU A 1 294 ? 77.464 -14.621 3.337 1.00 94.62 294 LEU A N 1
ATOM 2196 C CA . LEU A 1 294 ? 78.676 -14.442 2.538 1.00 94.62 294 LEU A CA 1
ATOM 2197 C C . LEU A 1 294 ? 79.920 -14.900 3.314 1.00 94.62 294 LEU A C 1
ATOM 2199 O O . LEU A 1 294 ? 80.729 -15.654 2.774 1.00 94.62 294 LEU A O 1
ATOM 2203 N N . ILE A 1 295 ? 80.044 -14.523 4.593 1.00 94.44 295 ILE A N 1
ATOM 2204 C CA . ILE A 1 295 ? 81.154 -14.959 5.460 1.00 94.44 295 ILE A CA 1
ATOM 2205 C C . ILE A 1 295 ? 81.196 -16.486 5.562 1.00 94.44 295 ILE A C 1
ATOM 2207 O O . ILE A 1 295 ? 82.253 -17.085 5.363 1.00 94.44 295 ILE A O 1
ATOM 2211 N N . ILE A 1 296 ? 80.053 -17.123 5.829 1.00 94.06 296 ILE A N 1
ATOM 2212 C CA . ILE A 1 296 ? 79.966 -18.587 5.907 1.00 94.06 296 ILE A CA 1
ATOM 2213 C C . ILE A 1 296 ? 80.386 -19.221 4.573 1.00 94.06 296 ILE A C 1
ATOM 2215 O O . ILE A 1 296 ? 81.157 -20.181 4.569 1.00 94.06 296 ILE A O 1
ATOM 2219 N N . GLY A 1 297 ? 79.946 -18.657 3.444 1.00 93.94 297 GLY A N 1
ATOM 2220 C CA . GLY A 1 297 ? 80.329 -19.115 2.108 1.00 93.94 297 GLY A CA 1
ATOM 2221 C C . GLY A 1 297 ? 81.835 -19.026 1.840 1.00 93.94 297 GLY A C 1
ATOM 2222 O O . GLY A 1 297 ? 82.422 -19.978 1.330 1.00 93.94 297 GLY A O 1
ATOM 2223 N N . VAL A 1 298 ? 82.484 -17.925 2.237 1.00 93.56 298 VAL A N 1
ATOM 2224 C CA . VAL A 1 298 ? 83.945 -17.758 2.118 1.00 93.56 298 VAL A CA 1
ATOM 2225 C C . VAL A 1 298 ? 84.685 -18.773 2.982 1.00 93.56 298 VAL A C 1
ATOM 2227 O O . VAL A 1 298 ? 85.637 -19.394 2.515 1.00 93.56 298 VAL A O 1
ATOM 2230 N N . ILE A 1 299 ? 84.238 -18.979 4.225 1.00 92.19 299 ILE A N 1
ATOM 2231 C CA . ILE A 1 299 ? 84.831 -19.976 5.124 1.00 92.19 299 ILE A CA 1
ATOM 2232 C C . ILE A 1 299 ? 84.723 -21.366 4.495 1.00 92.19 299 ILE A C 1
ATOM 2234 O O . ILE A 1 299 ? 85.730 -22.062 4.387 1.00 92.19 299 ILE A O 1
ATOM 2238 N N . TYR A 1 300 ? 83.540 -21.747 4.012 1.00 94.31 300 TYR A N 1
ATOM 2239 C CA . TYR A 1 300 ? 83.339 -23.030 3.342 1.00 94.31 300 TYR A CA 1
ATOM 2240 C C . TYR A 1 300 ? 84.253 -23.192 2.117 1.00 94.31 300 TYR A C 1
ATOM 2242 O O . TYR A 1 300 ? 84.906 -24.221 1.973 1.00 94.31 300 TYR A O 1
ATOM 2250 N N . SER A 1 301 ? 84.364 -22.155 1.278 1.00 90.12 301 SER A N 1
ATOM 2251 C CA . SER A 1 301 ? 85.242 -22.162 0.102 1.00 90.12 301 SER A CA 1
ATOM 2252 C C . SER A 1 301 ? 86.731 -22.228 0.442 1.00 90.12 301 SER A C 1
ATOM 2254 O O . SER A 1 301 ? 87.513 -22.621 -0.413 1.00 90.12 301 SER A O 1
ATOM 2256 N N . LYS A 1 302 ? 87.144 -21.801 1.639 1.00 88.19 302 LYS A N 1
ATOM 2257 C CA . LYS A 1 302 ? 88.549 -21.803 2.073 1.00 88.19 302 LYS A CA 1
ATOM 2258 C C . LYS A 1 302 ? 88.970 -23.126 2.720 1.00 88.19 302 LYS A C 1
ATOM 2260 O O . LYS A 1 302 ? 90.164 -23.399 2.812 1.00 88.19 302 LYS A O 1
ATOM 2265 N N . PHE A 1 303 ? 88.014 -23.913 3.213 1.00 76.81 303 PHE A N 1
ATOM 2266 C CA . PHE A 1 303 ? 88.248 -25.215 3.854 1.00 76.81 303 PHE A CA 1
ATOM 2267 C C . PHE A 1 303 ? 87.966 -26.419 2.939 1.00 76.81 303 PHE A C 1
ATOM 2269 O O . PHE A 1 303 ? 88.060 -27.559 3.393 1.00 76.81 303 PHE A O 1
ATOM 2276 N N . LYS A 1 304 ? 87.650 -26.172 1.667 1.00 59.34 304 LYS A N 1
ATOM 2277 C CA . LYS A 1 304 ? 87.575 -27.166 0.596 1.00 59.34 304 LYS A CA 1
ATOM 2278 C C . LYS A 1 304 ? 88.714 -26.927 -0.386 1.00 59.34 304 LYS A C 1
ATOM 2280 O O . LYS A 1 304 ? 89.268 -27.936 -0.868 1.00 59.34 304 LYS A O 1
#